Protein AF-A0A1F8GZE3-F1 (afdb_monomer_lite)

Foldseek 3Di:
DDQQWDQDPVRWIAGNDPPPLCLLQQLCNVVDGTHDDDPPDDDDDDPWADDCVCPPPAAAAEDEQLLVLLVLVCVQVVDPDDSLVQQVDDDDCGPCRSYLLNVLVRVVRCCVRCVVHHYDYLQCCVVPVLVRVVVVCVSVVHDDDSVVSVVVCVSNDLVSSVVSNVVCLVPDPDRPTNDNRDPSDGPPSVVPDDPSSLVRCPDSSQVSCVVSVHDHPDDDDDPPAPPSPVVSVQVCCCVVPVDDCVPPPDCDVVNVVLVVCSVPDPDDPVVSVVVCVVVVVDDDPPVVCPPPPVVVVVVVVVVVVVVPD

Sequence (309 aa):
MGDTWRRNSDGTFSLAHDNEPNRQWMPILERRKQFSFSEDFAVAVTHSFPHPNYTGLKCILLVRDGRDTLYSQYKREQHQESLINFLASRVRPLDAFSHPCTWALLYGAWKTYAPDALIVSFEDIKRKPLETSRKILEYLCVRRSEADMCRALEESSFEKARTSEQRYLVTEKKPRFAQGLRKGKAGEWRDIYGERELRFFKGFPNEMLRSFGYEAPMTAPSVTRYSYPNFLVRMIFRELYGFDASTMSAWHPLVVFLSRMLQETDLSLLQKFSLLWRLGIIECKRSFVASRLHPFYRIIKKRFTAFRA

Secondary structure (DSSP, 8-state):
--TTEEEPTTS-EEES-TT-GGGGT-HHHHH-S-B---SS-------SPP-GGGTTS--EEEE--HHHHHHHHHHHTT-SS-HHHHHTSPP-TT-TTSSHHHHHHHHHHHHHH-TT-EEEEHHHHHH-HHHHHHHHHHHTT----HHHHHHHHHHT-HHHHHHHHHHHHHH-SS-SSS-S-S---S-THHHH--HHHHGGGSSHHHHHHHHTT------S----S----HHHHHHHHHHHH---GGG--S--HHHHHHHHHHHH----HHHHHHHHHHTT-----HHHHTTT-HHHHHHHHHHHTTS--

Radius of gyration: 22.81 Å; chains: 1; bounding box: 52×62×61 Å

pLDDT: mean 71.45, std 22.32, range [28.47, 97.75]

Structure (mmCIF, N/CA/C/O backbone):
data_AF-A0A1F8GZE3-F1
#
_entry.id   AF-A0A1F8GZE3-F1
#
loop_
_atom_site.group_PDB
_atom_site.id
_atom_site.type_symbol
_atom_site.label_atom_id
_atom_site.label_alt_id
_atom_site.label_comp_id
_atom_site.label_asym_id
_atom_site.label_entity_id
_atom_site.label_seq_id
_atom_site.pdbx_PDB_ins_code
_atom_site.Cartn_x
_atom_site.Cartn_y
_atom_site.Cartn_z
_atom_site.occupancy
_atom_site.B_iso_or_equiv
_atom_site.auth_seq_id
_atom_site.auth_comp_id
_atom_site.auth_asym_id
_atom_site.auth_atom_id
_atom_site.pdbx_PDB_model_num
ATOM 1 N N . MET A 1 1 ? 0.174 -4.926 21.940 1.00 47.91 1 MET A N 1
ATOM 2 C CA . MET A 1 1 ? 0.071 -3.473 21.709 1.00 47.91 1 MET A CA 1
ATOM 3 C C . MET A 1 1 ? 1.321 -2.880 22.326 1.00 47.91 1 MET A C 1
ATOM 5 O O . MET A 1 1 ? 1.475 -3.010 23.529 1.00 47.91 1 MET A O 1
ATOM 9 N N . GLY A 1 2 ? 2.281 -2.462 21.496 1.00 50.22 2 GLY A N 1
ATOM 10 C CA . GLY A 1 2 ? 3.580 -1.959 21.963 1.00 50.22 2 GLY A CA 1
ATOM 11 C C . GLY A 1 2 ? 3.460 -0.598 22.647 1.00 50.22 2 GLY A C 1
ATOM 12 O O . GLY A 1 2 ? 2.367 -0.031 22.674 1.00 50.22 2 GLY A O 1
ATOM 13 N N . ASP A 1 3 ? 4.590 -0.094 23.140 1.00 65.31 3 ASP A N 1
ATOM 14 C CA . ASP A 1 3 ? 4.800 1.114 23.964 1.00 65.31 3 ASP A CA 1
ATOM 15 C C . ASP A 1 3 ? 4.231 2.445 23.414 1.00 65.31 3 ASP A C 1
ATOM 17 O O . ASP A 1 3 ? 4.538 3.509 23.927 1.00 65.31 3 ASP A O 1
ATOM 21 N N . THR A 1 4 ? 3.397 2.430 22.373 1.00 76.81 4 THR A N 1
ATOM 22 C CA . THR A 1 4 ? 2.766 3.611 21.769 1.00 76.81 4 THR A CA 1
ATOM 23 C C . THR A 1 4 ? 1.590 4.151 22.588 1.00 76.81 4 THR A C 1
ATOM 25 O O . THR A 1 4 ? 1.357 5.360 22.591 1.00 76.81 4 THR A O 1
ATOM 28 N N . TRP A 1 5 ? 0.826 3.293 23.275 1.00 85.25 5 TRP A N 1
ATOM 29 C CA . TRP A 1 5 ? -0.431 3.683 23.929 1.00 85.25 5 TRP A CA 1
ATOM 30 C C . TRP A 1 5 ? -0.377 3.495 25.445 1.00 85.25 5 TRP A C 1
ATOM 32 O O . TRP A 1 5 ? -0.099 2.403 25.933 1.00 85.25 5 TRP A O 1
ATOM 42 N N . ARG A 1 6 ? -0.726 4.546 26.191 1.00 88.44 6 ARG A N 1
ATOM 43 C CA . ARG A 1 6 ? -0.958 4.512 27.638 1.00 88.44 6 ARG A CA 1
ATOM 44 C C . ARG A 1 6 ? -2.458 4.492 27.910 1.00 88.44 6 ARG A C 1
ATOM 46 O O . ARG A 1 6 ? -3.171 5.379 27.444 1.00 88.44 6 ARG A O 1
ATOM 53 N N . ARG A 1 7 ? -2.929 3.513 28.685 1.00 89.75 7 ARG A N 1
ATOM 54 C CA . ARG A 1 7 ? -4.319 3.469 29.162 1.00 89.75 7 ARG A CA 1
ATOM 55 C C . ARG A 1 7 ? -4.501 4.453 30.321 1.00 89.75 7 ARG A C 1
ATOM 57 O O . ARG A 1 7 ? -3.710 4.447 31.262 1.00 89.75 7 ARG A O 1
ATOM 64 N N . ASN A 1 8 ? -5.522 5.292 30.235 1.00 89.75 8 ASN A N 1
ATOM 65 C CA . ASN A 1 8 ? -5.918 6.253 31.259 1.00 89.75 8 ASN A CA 1
ATOM 66 C C . ASN A 1 8 ? -6.886 5.599 32.264 1.00 89.75 8 ASN A C 1
ATOM 68 O O . ASN A 1 8 ? -7.441 4.528 32.007 1.00 89.75 8 ASN A O 1
ATOM 72 N N . SER A 1 9 ? -7.101 6.245 33.414 1.00 90.44 9 SER A N 1
ATOM 73 C CA . SER A 1 9 ? -7.990 5.744 34.477 1.00 90.44 9 SER A CA 1
ATOM 74 C C . SER A 1 9 ? -9.459 5.643 34.054 1.00 90.44 9 SER A C 1
ATOM 76 O O . SER A 1 9 ? -10.184 4.806 34.579 1.00 90.44 9 SER A O 1
ATOM 78 N N . ASP A 1 10 ? -9.882 6.450 33.083 1.00 89.56 10 ASP A N 1
ATOM 79 C CA . ASP A 1 10 ? -11.226 6.448 32.491 1.00 89.56 10 ASP A CA 1
ATOM 80 C C . ASP A 1 10 ? -11.407 5.396 31.376 1.00 89.56 10 ASP A C 1
ATOM 82 O O . ASP A 1 10 ? -12.443 5.352 30.716 1.00 89.56 10 ASP A O 1
ATOM 86 N N . GLY A 1 11 ? -10.397 4.551 31.138 1.00 85.88 11 GLY A N 1
ATOM 87 C CA . GLY A 1 11 ? -10.415 3.522 30.099 1.00 85.88 11 GLY A CA 1
ATOM 88 C C . GLY A 1 11 ? -10.073 4.024 28.693 1.00 85.88 11 GLY A C 1
ATOM 89 O O . GLY A 1 11 ? -9.945 3.203 27.784 1.00 85.88 11 GLY A O 1
ATOM 90 N N . THR A 1 12 ? -9.869 5.332 28.502 1.00 90.94 12 THR A N 1
ATOM 91 C CA . THR A 1 12 ? -9.358 5.886 27.240 1.00 90.94 12 THR A CA 1
ATOM 92 C C . THR A 1 12 ? -7.859 5.631 27.086 1.00 90.94 12 THR A C 1
ATOM 94 O O . THR A 1 12 ? -7.171 5.190 28.007 1.00 90.94 12 THR A O 1
ATOM 97 N N . PHE A 1 13 ? -7.328 5.912 25.902 1.00 89.62 13 PHE A N 1
ATOM 98 C CA . PHE A 1 13 ? -5.917 5.772 25.578 1.00 89.62 13 PHE A CA 1
ATOM 99 C C . PHE A 1 13 ? -5.331 7.113 25.158 1.00 89.62 13 PHE A C 1
ATOM 101 O O . PHE A 1 13 ? -5.930 7.855 24.383 1.00 89.62 13 PHE A O 1
ATOM 108 N N . SER A 1 14 ? -4.122 7.394 25.619 1.00 89.38 14 SER A N 1
ATOM 109 C CA . SER A 1 14 ? -3.306 8.516 25.161 1.00 89.38 14 SER A CA 1
ATOM 110 C C . SER A 1 14 ? -2.006 7.993 24.567 1.00 89.38 14 SER A C 1
ATOM 112 O O . SER A 1 14 ? -1.581 6.876 24.865 1.00 89.38 14 SER A O 1
ATOM 114 N N . LEU A 1 15 ? -1.361 8.797 23.723 1.00 86.12 15 LEU A N 1
ATOM 115 C CA . LEU A 1 15 ? -0.008 8.483 23.271 1.00 86.12 15 LEU A CA 1
ATOM 116 C C . LEU A 1 15 ? 0.927 8.432 24.483 1.00 86.12 15 LEU A C 1
ATOM 118 O O . LEU A 1 15 ? 0.907 9.331 25.323 1.00 86.12 15 LEU A O 1
ATOM 122 N N . ALA A 1 16 ? 1.714 7.365 24.587 1.00 83.94 16 ALA A N 1
ATOM 123 C CA . ALA A 1 16 ? 2.654 7.169 25.685 1.00 83.94 16 ALA A CA 1
ATOM 124 C C . ALA A 1 16 ? 3.863 8.113 25.587 1.00 83.94 16 ALA A C 1
ATOM 126 O O . ALA A 1 16 ? 4.439 8.482 26.610 1.00 83.94 16 ALA A O 1
ATOM 127 N N . HIS A 1 17 ? 4.209 8.531 24.366 1.00 79.81 17 HIS A N 1
ATOM 128 C CA . HIS A 1 17 ? 5.324 9.424 24.083 1.00 79.81 17 HIS A CA 1
ATOM 129 C C . HIS A 1 17 ? 4.919 10.533 23.109 1.00 79.81 17 HIS A C 1
ATOM 131 O O . HIS A 1 17 ? 4.144 10.317 22.174 1.00 79.81 17 HIS A O 1
ATOM 137 N N . ASP A 1 18 ? 5.475 11.728 23.308 1.00 72.56 18 ASP A N 1
ATOM 138 C CA . ASP A 1 18 ? 5.201 12.878 22.442 1.00 72.56 18 ASP A CA 1
ATOM 139 C C . ASP A 1 18 ? 5.912 12.815 21.088 1.00 72.56 18 ASP A C 1
ATOM 141 O O . ASP A 1 18 ? 5.437 13.408 20.120 1.00 72.56 18 ASP A O 1
ATOM 145 N N . ASN A 1 19 ? 6.990 12.038 20.993 1.00 70.44 19 ASN A N 1
ATOM 146 C CA . ASN A 1 19 ? 7.772 11.835 19.775 1.00 70.44 19 ASN A CA 1
ATOM 147 C C . ASN A 1 19 ? 7.261 10.665 18.911 1.00 70.44 19 ASN A C 1
ATOM 149 O O . AS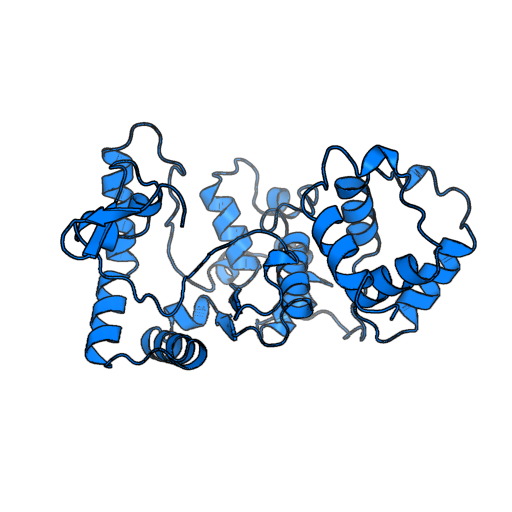N A 1 19 ? 8.035 10.086 18.149 1.00 70.44 19 ASN A O 1
ATOM 153 N N . GLU A 1 20 ? 5.976 10.302 19.020 1.00 76.69 20 GLU A N 1
ATOM 154 C CA . GLU A 1 20 ? 5.375 9.230 18.219 1.00 76.69 20 GLU A CA 1
ATOM 155 C C . GLU A 1 20 ? 5.566 9.514 16.712 1.00 76.69 20 GLU A C 1
ATOM 157 O O . GLU A 1 20 ? 4.959 10.456 16.188 1.00 76.69 20 GLU A O 1
ATOM 162 N N . PRO A 1 21 ? 6.362 8.707 15.978 1.00 71.94 21 PRO A N 1
ATOM 163 C CA . PRO A 1 21 ? 6.740 9.022 14.598 1.00 71.94 21 PRO A CA 1
ATOM 164 C C . PRO A 1 21 ? 5.552 9.092 13.637 1.00 71.94 21 PRO A C 1
ATOM 166 O O . PRO A 1 21 ? 5.606 9.785 12.623 1.00 71.94 21 PRO A O 1
ATOM 169 N N . ASN A 1 22 ? 4.460 8.387 13.946 1.00 76.38 22 ASN A N 1
ATOM 170 C CA . ASN A 1 22 ? 3.256 8.414 13.123 1.00 76.38 22 ASN A CA 1
ATOM 171 C C . ASN A 1 22 ? 2.518 9.763 13.169 1.00 76.38 22 ASN A C 1
ATOM 173 O O . ASN A 1 22 ? 1.707 10.020 12.277 1.00 76.38 22 ASN A O 1
ATOM 177 N N . ARG A 1 23 ? 2.827 10.655 14.131 1.00 78.31 23 ARG A N 1
ATOM 178 C CA . ARG A 1 23 ? 2.314 12.040 14.137 1.00 78.31 23 ARG A CA 1
ATOM 179 C C . ARG A 1 23 ? 2.653 12.776 12.843 1.00 78.31 23 ARG A C 1
ATOM 181 O O . ARG A 1 23 ? 1.844 13.573 12.397 1.00 78.31 23 ARG A O 1
ATOM 188 N N . GLN A 1 24 ? 3.765 12.425 12.191 1.00 76.12 24 GLN A N 1
ATOM 189 C CA . GLN A 1 24 ? 4.149 12.988 10.897 1.00 76.12 24 GLN A CA 1
ATOM 190 C C . GLN A 1 24 ? 3.081 12.778 9.802 1.00 76.12 24 GLN A C 1
ATOM 192 O O . GLN A 1 24 ? 2.952 13.612 8.910 1.00 76.12 24 GLN A O 1
ATOM 197 N N . TRP A 1 25 ? 2.323 11.672 9.848 1.00 75.25 25 TRP A N 1
ATOM 198 C CA . TRP A 1 25 ? 1.409 11.252 8.769 1.00 75.25 25 TRP A CA 1
ATOM 199 C C . TRP A 1 25 ? -0.058 11.160 9.171 1.00 75.25 25 TRP A C 1
ATOM 201 O O . TRP A 1 25 ? -0.918 10.990 8.306 1.00 75.25 25 TRP A O 1
ATOM 211 N N . MET A 1 26 ? -0.354 11.239 10.467 1.00 82.69 26 MET A N 1
ATOM 212 C CA . MET A 1 26 ? -1.690 11.036 11.013 1.00 82.69 26 MET A CA 1
ATOM 213 C C . MET A 1 26 ? -2.154 12.299 11.748 1.00 82.69 26 MET A C 1
ATOM 215 O O . MET A 1 26 ? -1.981 12.385 12.966 1.00 82.69 26 MET A O 1
ATOM 219 N N . PRO A 1 27 ? -2.830 13.243 11.059 1.00 83.44 27 PRO A N 1
ATOM 220 C CA . PRO A 1 27 ? -3.296 14.502 11.655 1.00 83.44 27 PRO A CA 1
ATOM 221 C C . PRO A 1 27 ? -4.131 14.326 12.924 1.00 83.44 27 PRO A C 1
ATOM 223 O O . PRO A 1 27 ? -4.167 15.195 13.794 1.00 83.44 27 PRO A O 1
ATOM 226 N N . ILE A 1 28 ? -4.825 13.193 13.040 1.00 85.50 28 ILE A N 1
ATOM 227 C CA . ILE A 1 28 ? -5.647 12.868 14.202 1.00 85.50 28 ILE A CA 1
ATOM 228 C C . ILE A 1 28 ? -4.827 12.763 15.496 1.00 85.50 28 ILE A C 1
ATOM 230 O O . ILE A 1 28 ? -5.336 13.115 16.558 1.00 85.50 28 ILE A O 1
ATOM 234 N N . LEU A 1 29 ? -3.563 12.335 15.405 1.00 84.50 29 LEU A N 1
ATOM 235 C CA . LEU A 1 29 ? -2.656 12.183 16.546 1.00 84.50 29 LEU A CA 1
ATOM 236 C C . LEU A 1 29 ? -2.157 13.527 17.091 1.00 84.50 29 LEU A C 1
ATOM 238 O O . LEU A 1 29 ? -1.775 13.599 18.254 1.00 84.50 29 LEU A O 1
ATOM 242 N N . GLU A 1 30 ? -2.179 14.587 16.279 1.00 78.62 30 GLU A N 1
ATOM 243 C CA . GLU A 1 30 ? -1.909 15.955 16.740 1.00 78.62 30 GLU A CA 1
ATOM 244 C C . GLU A 1 30 ? -3.145 16.590 17.389 1.00 78.62 30 GLU A C 1
ATOM 246 O O . GLU A 1 30 ? -3.041 17.364 18.337 1.00 78.62 30 GLU A O 1
ATOM 251 N N . ARG A 1 31 ? -4.334 16.290 16.853 1.00 80.00 31 ARG A N 1
ATOM 252 C CA . ARG A 1 31 ? -5.579 16.977 17.225 1.00 80.00 31 ARG A CA 1
ATOM 253 C C . ARG A 1 31 ? -6.262 16.378 18.446 1.00 80.00 31 ARG A C 1
ATOM 255 O O . ARG A 1 31 ? -6.942 17.101 19.172 1.00 80.00 31 ARG A O 1
ATOM 262 N N . ARG A 1 32 ? -6.134 15.067 18.658 1.00 84.38 32 ARG A N 1
ATOM 263 C CA . ARG A 1 32 ? -6.779 14.361 19.770 1.00 84.38 32 ARG A CA 1
ATOM 264 C C . ARG A 1 32 ? -5.748 13.908 20.791 1.00 84.38 32 ARG A C 1
ATOM 266 O O . ARG A 1 32 ? -4.743 13.298 20.449 1.00 84.38 32 ARG A O 1
ATOM 273 N N . LYS A 1 33 ? -6.042 14.175 22.064 1.00 84.31 33 LYS A N 1
ATOM 274 C CA . LYS A 1 33 ? -5.216 13.749 23.207 1.00 84.31 33 LYS A CA 1
ATOM 275 C C . LYS A 1 33 ? -5.641 12.397 23.782 1.00 84.31 33 LYS A C 1
ATOM 277 O O . LYS A 1 33 ? -4.861 11.750 24.481 1.00 84.31 33 LYS A O 1
ATOM 282 N N . GLN A 1 34 ? -6.876 11.989 23.505 1.00 89.00 34 GLN A N 1
ATOM 283 C CA . GLN A 1 34 ? -7.488 10.772 24.019 1.00 89.00 34 GLN A CA 1
ATOM 284 C C . GLN A 1 34 ? -8.222 10.034 22.900 1.00 89.00 34 GLN A C 1
ATOM 286 O O . GLN A 1 34 ? -8.821 10.647 22.011 1.00 89.00 34 GLN A O 1
ATOM 291 N N . PHE A 1 35 ? -8.159 8.710 22.964 1.00 88.75 35 PHE A N 1
ATOM 292 C CA . PHE A 1 35 ? -8.696 7.781 21.985 1.00 88.75 35 PHE A CA 1
ATOM 293 C C . PHE A 1 35 ? -9.464 6.674 22.696 1.00 88.75 35 PHE A C 1
ATOM 295 O O . PHE A 1 35 ? -9.059 6.199 23.755 1.00 88.75 35 PHE A O 1
ATOM 302 N N . SER A 1 36 ? -10.549 6.227 22.079 1.00 86.12 36 SER A N 1
ATOM 303 C CA . SER A 1 36 ? -11.278 5.035 22.501 1.00 86.12 36 SER A CA 1
ATOM 304 C C . SER A 1 36 ? -11.120 3.997 21.403 1.00 86.12 36 SER A C 1
ATOM 306 O O . SER A 1 36 ? -11.557 4.218 20.271 1.00 86.12 36 SER A O 1
ATOM 308 N N . PHE A 1 37 ? -10.458 2.890 21.721 1.00 83.50 37 PHE A N 1
ATOM 309 C CA . PHE A 1 37 ? -10.308 1.766 20.805 1.00 83.50 37 PHE A CA 1
ATOM 310 C C . PHE A 1 37 ? -11.367 0.713 21.111 1.00 83.50 37 PHE A C 1
ATOM 312 O O . PHE A 1 37 ? -11.744 0.526 22.264 1.00 83.50 37 PHE A O 1
ATOM 319 N N . SER A 1 38 ? -11.854 0.042 20.068 1.00 78.31 38 SER A N 1
ATOM 320 C CA . SER A 1 38 ? -12.648 -1.173 20.252 1.00 78.31 38 SER A CA 1
ATOM 321 C C . SER A 1 38 ? -11.732 -2.273 20.791 1.00 78.31 38 SER A C 1
ATOM 323 O O . SER A 1 38 ? -10.584 -2.394 20.359 1.00 78.31 38 SER A O 1
ATOM 325 N N . GLU A 1 39 ? -12.241 -3.063 21.732 1.00 72.25 39 GLU A N 1
ATOM 326 C CA . GLU A 1 39 ? -11.557 -4.264 22.224 1.00 72.25 39 GLU A CA 1
ATOM 327 C C . GLU A 1 39 ? -11.781 -5.471 21.289 1.00 72.25 39 GLU A C 1
ATOM 329 O O . GLU A 1 39 ? -11.123 -6.498 21.438 1.00 72.25 39 GLU A O 1
ATOM 334 N N . ASP A 1 40 ? -12.653 -5.332 20.282 1.00 78.69 40 ASP A N 1
ATOM 335 C CA . ASP A 1 40 ? -13.081 -6.421 19.396 1.00 78.69 40 ASP A CA 1
ATOM 336 C C . ASP A 1 40 ? -12.023 -6.782 18.343 1.00 78.69 40 ASP A C 1
ATOM 338 O O . ASP A 1 40 ? -11.987 -7.912 17.853 1.00 78.69 40 ASP A O 1
ATOM 342 N N . PHE A 1 41 ? -11.159 -5.835 17.958 1.00 81.69 41 PHE A N 1
ATOM 343 C CA . PHE A 1 41 ? -10.071 -6.099 17.018 1.00 81.69 41 PHE A CA 1
ATOM 344 C C . PHE A 1 41 ? -8.919 -5.096 17.132 1.00 81.69 41 PHE A C 1
ATOM 346 O O . PHE A 1 41 ? -9.087 -3.937 17.505 1.00 81.69 41 PHE A O 1
ATOM 353 N N . ALA A 1 42 ? -7.733 -5.542 16.718 1.00 83.31 42 ALA A N 1
ATOM 354 C CA . ALA A 1 42 ? -6.555 -4.702 16.548 1.00 83.31 42 ALA A CA 1
ATOM 355 C C . ALA A 1 42 ? -6.147 -4.650 15.072 1.00 83.31 42 ALA A C 1
ATOM 357 O O . ALA A 1 42 ? -6.245 -5.642 14.350 1.00 83.31 42 ALA A O 1
ATOM 358 N N . VAL A 1 43 ? -5.646 -3.495 14.635 1.00 84.62 43 VAL A N 1
ATOM 359 C CA . VAL A 1 43 ? -5.115 -3.301 13.281 1.00 84.62 43 VAL A CA 1
ATOM 360 C C . VAL A 1 43 ? -3.592 -3.271 13.343 1.00 84.62 43 VAL A C 1
ATOM 362 O O . VAL A 1 43 ? -3.011 -2.551 14.153 1.00 84.62 43 VAL A O 1
ATOM 365 N N . ALA A 1 44 ? -2.946 -4.042 12.470 1.00 85.31 44 ALA A N 1
ATOM 366 C CA . ALA A 1 44 ? -1.504 -4.015 12.265 1.00 85.31 44 ALA A CA 1
ATOM 367 C C . ALA A 1 44 ? -1.196 -3.690 10.800 1.00 85.31 44 ALA A C 1
ATOM 369 O O . ALA A 1 44 ? -1.917 -4.115 9.898 1.00 85.31 44 ALA A O 1
ATOM 370 N N . VAL A 1 45 ? -0.112 -2.950 10.568 1.00 86.56 45 VAL A N 1
ATOM 371 C CA . VAL A 1 45 ? 0.359 -2.566 9.231 1.00 86.56 45 VAL A CA 1
ATOM 372 C C . VAL A 1 45 ? 1.774 -3.097 9.045 1.00 86.56 45 VAL A C 1
ATOM 374 O O . VAL A 1 45 ? 2.595 -3.020 9.958 1.00 86.56 45 VAL A O 1
ATOM 377 N N . THR A 1 46 ? 2.069 -3.645 7.867 1.00 86.19 46 THR A N 1
ATOM 378 C CA . THR A 1 46 ? 3.403 -4.138 7.517 1.00 86.19 46 THR A CA 1
ATOM 379 C C . THR A 1 46 ? 3.713 -3.868 6.049 1.00 86.19 46 THR A C 1
ATOM 381 O O . THR A 1 46 ? 2.826 -3.902 5.200 1.00 86.19 46 THR A O 1
ATOM 384 N N . HIS A 1 47 ? 4.988 -3.616 5.760 1.00 84.12 47 HIS A N 1
ATOM 385 C CA . HIS A 1 47 ? 5.541 -3.578 4.401 1.00 84.12 47 HIS A CA 1
ATOM 386 C C . HIS A 1 47 ? 6.424 -4.801 4.112 1.00 84.12 47 HIS A C 1
ATOM 388 O O . HIS A 1 47 ? 7.092 -4.863 3.083 1.00 84.12 47 HIS A O 1
ATOM 394 N N . SER A 1 48 ? 6.466 -5.760 5.038 1.00 81.81 48 SER A N 1
ATOM 395 C CA . SER A 1 48 ? 7.267 -6.972 4.917 1.00 81.81 48 SER A CA 1
ATOM 396 C C . SER A 1 48 ? 6.555 -8.042 4.093 1.00 81.81 48 SER A C 1
ATOM 398 O O . SER A 1 48 ? 5.346 -7.996 3.853 1.00 81.81 48 SER A O 1
ATOM 400 N N . PHE A 1 49 ? 7.326 -9.049 3.694 1.00 79.62 49 PHE A N 1
ATOM 401 C CA . PHE A 1 49 ? 6.792 -10.278 3.122 1.00 79.62 49 PHE A CA 1
ATOM 402 C C . PHE A 1 49 ? 5.845 -11.004 4.094 1.00 79.62 49 PHE A C 1
ATOM 404 O O . PHE A 1 49 ? 5.966 -10.826 5.312 1.00 79.62 49 PHE A O 1
ATOM 411 N N . PRO A 1 50 ? 4.923 -11.839 3.576 1.00 78.56 50 PRO A N 1
ATOM 412 C CA . PRO A 1 50 ? 4.042 -12.630 4.419 1.00 78.56 50 PRO A CA 1
ATOM 413 C C . PRO A 1 50 ? 4.825 -13.494 5.410 1.00 78.56 50 PRO A C 1
ATOM 415 O O . PRO A 1 50 ? 5.834 -14.111 5.069 1.00 78.56 50 PRO A O 1
ATOM 418 N N . HIS A 1 51 ? 4.327 -13.556 6.639 1.00 78.69 51 HIS A N 1
ATOM 419 C CA . HIS A 1 51 ? 4.929 -14.285 7.744 1.00 78.69 51 HIS A CA 1
ATOM 420 C C . HIS A 1 51 ? 3.862 -15.172 8.398 1.00 78.69 51 HIS A C 1
ATOM 422 O O . HIS A 1 51 ? 2.754 -14.684 8.614 1.00 78.69 51 HIS A O 1
ATOM 428 N N . PRO A 1 52 ? 4.163 -16.422 8.802 1.00 77.62 52 PRO A N 1
ATOM 429 C CA . PRO A 1 52 ? 3.178 -17.340 9.388 1.00 77.62 52 PRO A CA 1
ATOM 430 C C . PRO A 1 52 ? 2.400 -16.807 10.600 1.00 77.62 52 PRO A C 1
ATOM 432 O O . PRO A 1 52 ? 1.281 -17.250 10.844 1.00 77.62 52 PRO A O 1
ATOM 435 N N . ASN A 1 53 ? 2.937 -15.819 11.319 1.00 79.56 53 ASN A N 1
ATOM 436 C CA . ASN A 1 53 ? 2.212 -15.093 12.378 1.00 79.56 53 ASN A CA 1
ATOM 437 C C . ASN A 1 53 ? 0.939 -14.380 11.885 1.00 79.56 53 ASN A C 1
ATOM 439 O O . ASN A 1 53 ? 0.113 -14.000 12.705 1.00 79.56 53 ASN A O 1
ATOM 443 N N . TYR A 1 54 ? 0.773 -14.195 10.575 1.00 80.12 54 TYR A N 1
ATOM 444 C CA . TYR A 1 54 ? -0.428 -13.618 9.975 1.00 80.12 54 TYR A CA 1
ATOM 445 C C . TYR A 1 54 ? -1.467 -14.678 9.574 1.00 80.12 54 TYR A C 1
ATOM 447 O O . TYR A 1 54 ? -2.513 -14.334 9.037 1.00 80.12 54 TYR A O 1
ATOM 455 N N . THR A 1 55 ? -1.184 -15.973 9.774 1.00 80.94 55 THR A N 1
ATOM 456 C CA . THR A 1 55 ? -2.092 -17.062 9.371 1.00 80.94 55 THR A CA 1
ATOM 457 C C . THR A 1 55 ? -3.421 -16.939 10.111 1.00 80.94 55 THR A C 1
ATOM 459 O O . THR A 1 55 ? -3.438 -16.888 11.338 1.00 80.94 55 THR A O 1
ATOM 462 N N . GLY A 1 56 ? -4.528 -16.938 9.367 1.00 83.81 56 GLY A N 1
ATOM 463 C CA . GLY A 1 56 ? -5.881 -16.845 9.923 1.00 83.81 56 GLY A CA 1
ATOM 464 C C . GLY A 1 56 ? -6.324 -15.428 10.300 1.00 83.81 56 GLY A C 1
ATOM 465 O O . GLY A 1 56 ? -7.452 -15.258 10.754 1.00 83.81 56 GLY A O 1
ATOM 466 N N . LEU A 1 57 ? -5.482 -14.407 10.102 1.00 89.31 57 LEU A N 1
ATOM 467 C CA . LEU A 1 57 ? -5.897 -13.014 10.253 1.00 89.31 57 LEU A CA 1
ATOM 468 C C . LEU A 1 57 ? -6.626 -12.536 8.992 1.00 89.31 57 LEU A C 1
ATOM 470 O O . LEU A 1 57 ? -6.253 -12.903 7.877 1.00 89.31 57 LEU A O 1
ATOM 474 N N . LYS A 1 58 ? -7.620 -11.655 9.157 1.00 93.25 58 LYS A N 1
ATOM 475 C CA . LYS A 1 58 ? -8.162 -10.882 8.031 1.00 93.25 58 LYS A CA 1
ATOM 476 C C . LYS A 1 58 ? -7.064 -9.975 7.476 1.00 93.25 58 LYS A C 1
ATOM 478 O O . LYS A 1 58 ? -6.381 -9.289 8.237 1.00 93.25 58 LYS A O 1
ATOM 483 N N . CYS A 1 59 ? -6.906 -9.950 6.157 1.00 95.12 59 CYS A N 1
ATOM 484 C CA . CYS A 1 59 ? -5.865 -9.173 5.492 1.00 95.12 59 CYS A CA 1
ATOM 485 C C . CYS A 1 59 ? -6.484 -8.187 4.507 1.00 95.12 59 CYS A C 1
ATOM 487 O O . CYS A 1 59 ? -7.328 -8.549 3.694 1.00 95.12 59 CYS A O 1
ATOM 489 N N . ILE A 1 60 ? -6.023 -6.941 4.552 1.00 97.06 60 ILE A N 1
ATOM 490 C CA . ILE A 1 60 ? -6.307 -5.946 3.520 1.00 97.06 60 ILE A CA 1
ATOM 491 C C . ILE A 1 60 ? -5.000 -5.717 2.772 1.00 97.06 60 ILE A C 1
ATOM 493 O O . ILE A 1 60 ? -4.020 -5.259 3.360 1.00 97.06 60 ILE A O 1
ATOM 497 N N . LEU A 1 61 ? -4.978 -6.052 1.486 1.00 95.94 61 LEU A N 1
ATOM 498 C CA . LEU A 1 61 ? -3.831 -5.815 0.622 1.00 95.94 61 LEU A CA 1
ATOM 499 C C . LEU A 1 61 ? -4.019 -4.475 -0.090 1.00 95.94 61 LEU A C 1
ATOM 501 O O . LEU A 1 61 ? -4.714 -4.389 -1.103 1.00 95.94 61 LEU A O 1
ATOM 505 N N . LEU A 1 62 ? -3.399 -3.429 0.462 1.00 96.12 62 LEU A N 1
ATOM 506 C CA . LEU A 1 62 ? -3.313 -2.125 -0.189 1.00 96.12 62 LEU A CA 1
ATOM 507 C C . LEU A 1 62 ? -2.271 -2.189 -1.308 1.00 96.12 62 LEU A C 1
ATOM 509 O O . LEU A 1 62 ? -1.078 -2.298 -1.032 1.00 96.12 62 LEU A O 1
ATOM 513 N N . VAL A 1 63 ? -2.723 -2.109 -2.555 1.00 95.88 63 VAL A N 1
ATOM 514 C CA . VAL A 1 63 ? -1.877 -2.106 -3.751 1.00 95.88 63 VAL A CA 1
ATOM 515 C C . VAL A 1 63 ? -1.898 -0.735 -4.417 1.00 95.88 63 VAL A C 1
ATOM 517 O O . VAL A 1 63 ? -2.890 -0.017 -4.378 1.00 95.88 63 VAL A O 1
ATOM 520 N N . ARG A 1 64 ? -0.782 -0.358 -5.029 1.00 95.56 64 ARG A N 1
ATOM 521 C CA . ARG A 1 64 ? -0.669 0.792 -5.928 1.00 95.56 64 ARG A CA 1
ATOM 522 C C . ARG A 1 64 ? 0.015 0.321 -7.200 1.00 95.56 64 ARG A C 1
ATOM 524 O O . ARG A 1 64 ? 0.845 -0.594 -7.128 1.00 95.56 64 ARG A O 1
ATOM 531 N N . ASP A 1 65 ? -0.287 0.961 -8.329 1.00 96.00 65 ASP A N 1
ATOM 532 C CA . ASP A 1 65 ? 0.403 0.696 -9.592 1.00 96.00 65 ASP A CA 1
ATOM 533 C C . ASP A 1 65 ? 1.926 0.674 -9.363 1.00 96.00 65 ASP A C 1
ATOM 535 O O . ASP A 1 65 ? 2.500 1.591 -8.761 1.00 96.00 65 ASP A O 1
ATOM 539 N N . GLY A 1 66 ? 2.590 -0.405 -9.787 1.00 94.69 66 GLY A N 1
ATOM 540 C CA . GLY A 1 66 ? 4.018 -0.604 -9.545 1.00 94.69 66 GLY A CA 1
ATOM 541 C C . GLY A 1 66 ? 4.891 0.505 -10.122 1.00 94.69 66 GLY A C 1
ATOM 542 O O . GLY A 1 66 ? 5.902 0.861 -9.516 1.00 94.69 66 GLY A O 1
ATOM 543 N N . ARG A 1 67 ? 4.470 1.117 -11.233 1.00 95.12 67 ARG A N 1
ATOM 544 C CA . ARG A 1 67 ? 5.196 2.218 -11.883 1.00 95.12 67 ARG A CA 1
ATOM 545 C C . ARG A 1 67 ? 5.128 3.493 -11.051 1.00 95.12 67 ARG A C 1
ATOM 547 O O . ARG A 1 67 ? 6.149 4.121 -10.775 1.00 95.12 67 ARG A O 1
ATOM 554 N N . ASP A 1 68 ? 3.938 3.828 -10.560 1.00 94.62 68 ASP A N 1
ATOM 555 C CA . ASP A 1 68 ? 3.755 4.951 -9.637 1.00 94.62 68 ASP A CA 1
ATOM 556 C C . ASP A 1 68 ? 4.433 4.708 -8.288 1.00 94.62 68 ASP A C 1
ATOM 558 O O . ASP A 1 68 ? 4.970 5.640 -7.688 1.00 94.62 68 ASP A O 1
ATOM 562 N N . THR A 1 69 ? 4.408 3.466 -7.800 1.00 93.75 69 THR A N 1
ATOM 563 C CA . THR A 1 69 ? 5.053 3.074 -6.542 1.00 93.75 69 THR A CA 1
ATOM 564 C C . THR A 1 69 ? 6.553 3.332 -6.615 1.00 93.75 69 THR A C 1
ATOM 566 O O . THR A 1 69 ? 7.092 4.053 -5.774 1.00 93.75 69 THR A O 1
ATOM 569 N N . LEU A 1 70 ? 7.206 2.821 -7.661 1.00 93.12 70 LEU A N 1
ATOM 570 C CA . LEU A 1 70 ? 8.644 2.977 -7.870 1.00 93.12 70 LEU A CA 1
ATOM 571 C C . LEU A 1 70 ? 9.035 4.420 -8.163 1.00 93.12 70 LEU A C 1
ATOM 573 O O . LEU A 1 70 ? 9.998 4.915 -7.586 1.00 93.12 70 LEU A O 1
ATOM 577 N N . TYR A 1 71 ? 8.257 5.139 -8.975 1.00 92.69 71 TYR A N 1
ATOM 578 C CA . TYR A 1 71 ? 8.508 6.563 -9.193 1.00 92.69 71 TYR A CA 1
ATOM 579 C C . TYR A 1 71 ? 8.376 7.378 -7.902 1.00 92.69 71 TYR A C 1
ATOM 581 O O . TYR A 1 71 ? 9.173 8.272 -7.616 1.00 92.69 71 TYR A O 1
ATOM 589 N N . SER A 1 72 ? 7.369 7.060 -7.086 1.00 89.94 72 SER A N 1
ATOM 590 C CA . SER A 1 72 ? 7.177 7.704 -5.793 1.00 89.94 72 SER A CA 1
ATOM 591 C C . SER A 1 72 ? 8.339 7.420 -4.843 1.00 89.94 72 SER A C 1
ATOM 593 O O . SER A 1 72 ? 8.740 8.339 -4.132 1.00 89.94 72 SER A O 1
ATOM 595 N N . GLN A 1 73 ? 8.874 6.196 -4.833 1.00 87.94 73 GLN A N 1
ATOM 596 C CA . GLN A 1 73 ? 10.054 5.835 -4.045 1.00 87.94 73 GLN A CA 1
ATOM 597 C C . GLN A 1 73 ? 11.293 6.591 -4.533 1.00 87.94 73 GLN A C 1
ATOM 599 O O . GLN A 1 73 ? 11.923 7.290 -3.743 1.00 87.94 73 GLN A O 1
ATOM 604 N N . TYR A 1 74 ? 11.555 6.555 -5.843 1.00 89.06 74 TYR A N 1
ATOM 605 C CA . TYR A 1 74 ? 12.663 7.254 -6.494 1.00 89.06 74 TYR A CA 1
ATOM 606 C C . TYR A 1 74 ? 12.727 8.737 -6.095 1.00 89.06 74 TYR A C 1
ATOM 608 O O . TYR A 1 74 ? 13.774 9.251 -5.704 1.00 89.06 74 TYR A O 1
ATOM 616 N N . LYS A 1 75 ? 11.581 9.434 -6.117 1.00 88.19 75 LYS A N 1
ATOM 617 C CA . LYS A 1 75 ? 11.524 10.854 -5.735 1.00 88.19 75 LYS A CA 1
ATOM 618 C C . LYS A 1 75 ? 11.644 11.084 -4.225 1.00 88.19 75 LYS A C 1
ATOM 620 O O . LYS A 1 75 ? 12.175 12.118 -3.836 1.00 88.19 75 LYS A O 1
ATOM 625 N N . ARG A 1 76 ? 11.140 10.172 -3.384 1.00 81.06 76 ARG A N 1
ATOM 626 C CA . ARG A 1 76 ? 11.206 10.295 -1.914 1.00 81.06 76 ARG A CA 1
ATOM 627 C C . ARG A 1 76 ? 12.616 10.089 -1.377 1.00 81.06 76 ARG A C 1
ATOM 629 O O . ARG A 1 76 ? 13.014 10.786 -0.453 1.00 81.06 76 ARG A O 1
ATOM 636 N N . GLU A 1 77 ? 13.350 9.149 -1.956 1.00 81.50 77 GLU A N 1
ATOM 637 C CA . GLU A 1 77 ? 14.725 8.832 -1.557 1.00 81.50 77 GLU A CA 1
ATOM 638 C C . GLU A 1 77 ? 15.760 9.794 -2.160 1.00 81.50 77 GLU A C 1
ATOM 640 O O . GLU A 1 77 ? 16.943 9.661 -1.873 1.00 81.50 77 GLU A O 1
ATOM 645 N N . GLN A 1 78 ? 15.319 10.784 -2.950 1.00 76.81 78 GLN A N 1
ATOM 646 C CA . GLN A 1 78 ? 16.170 11.830 -3.533 1.00 76.81 78 GLN A CA 1
ATOM 647 C C . GLN A 1 78 ? 17.389 11.263 -4.278 1.00 76.81 78 GLN A C 1
ATOM 649 O O . GLN A 1 78 ? 18.498 11.788 -4.182 1.00 76.81 78 GLN A O 1
ATOM 654 N N . HIS A 1 79 ? 17.171 10.182 -5.032 1.00 76.25 79 HIS A N 1
ATOM 655 C CA . HIS A 1 79 ? 18.214 9.552 -5.836 1.00 76.25 79 HIS A CA 1
ATOM 656 C C . HIS A 1 79 ? 18.872 10.568 -6.772 1.00 76.25 79 HIS A C 1
ATOM 658 O O . HIS A 1 79 ? 18.189 11.293 -7.497 1.00 76.25 79 HIS A O 1
ATOM 664 N N . GLN A 1 80 ? 20.204 10.603 -6.754 1.00 83.12 80 GLN A N 1
ATOM 665 C CA . GLN A 1 80 ? 20.999 11.473 -7.626 1.00 83.12 80 GLN A CA 1
ATOM 666 C C . GLN A 1 80 ? 21.126 10.904 -9.046 1.00 83.12 80 GLN A C 1
ATOM 668 O O . GLN A 1 80 ? 21.400 11.637 -9.993 1.00 83.12 80 GLN A O 1
ATOM 673 N N . GLU A 1 81 ? 20.924 9.595 -9.200 1.00 87.50 81 GLU A N 1
ATOM 674 C CA . GLU A 1 81 ? 20.940 8.923 -10.494 1.00 87.50 81 GLU A CA 1
ATOM 675 C C . GLU A 1 81 ? 19.656 9.165 -11.301 1.00 87.50 81 GLU A C 1
ATOM 677 O O . GLU A 1 81 ? 18.618 9.581 -10.780 1.00 87.50 81 GLU A O 1
ATOM 682 N N . SER A 1 82 ? 19.715 8.887 -12.603 1.00 92.38 82 SER A N 1
ATOM 683 C CA . SER A 1 82 ? 18.545 8.947 -13.478 1.00 92.38 82 SER A CA 1
ATOM 684 C C . SER A 1 82 ? 17.531 7.847 -13.133 1.00 92.38 82 SER A C 1
ATOM 686 O O . SER A 1 82 ? 17.892 6.773 -12.652 1.00 92.38 82 SER A O 1
ATOM 688 N N . LEU A 1 83 ? 16.249 8.084 -13.436 1.00 91.94 83 LEU A N 1
ATOM 689 C CA . LEU A 1 83 ? 15.181 7.102 -13.202 1.00 91.94 83 LEU A CA 1
ATOM 690 C C . LEU A 1 83 ? 15.471 5.749 -13.874 1.00 91.94 83 LEU A C 1
ATOM 692 O O . LEU A 1 83 ? 15.193 4.703 -13.297 1.00 91.94 83 LEU A O 1
ATOM 696 N N . ILE A 1 84 ? 16.051 5.758 -15.076 1.00 91.00 84 ILE A N 1
ATOM 697 C CA . ILE A 1 84 ? 16.403 4.526 -15.786 1.00 91.00 84 ILE A CA 1
ATOM 698 C C . ILE A 1 84 ? 17.489 3.728 -15.053 1.00 91.00 84 ILE A C 1
ATOM 700 O O . ILE A 1 84 ? 17.388 2.507 -14.991 1.00 91.00 84 ILE A O 1
ATOM 704 N N . ASN A 1 85 ? 18.477 4.396 -14.449 1.00 89.56 85 ASN A N 1
ATOM 705 C CA . ASN A 1 85 ? 19.522 3.731 -13.667 1.00 89.56 85 ASN A CA 1
ATOM 706 C C . ASN A 1 85 ? 18.957 3.159 -12.366 1.00 89.56 85 ASN A C 1
ATOM 708 O O . ASN A 1 85 ? 19.245 2.012 -12.037 1.00 89.56 85 ASN A O 1
ATOM 712 N N . PHE A 1 86 ? 18.060 3.898 -11.708 1.00 90.56 86 PHE A N 1
ATOM 713 C CA . PHE A 1 86 ? 17.321 3.399 -10.550 1.00 90.56 86 PHE A CA 1
ATOM 714 C C . PHE A 1 86 ? 16.520 2.129 -10.887 1.00 90.56 86 PHE A C 1
ATOM 716 O O . PHE A 1 86 ? 16.594 1.129 -10.172 1.00 90.56 86 PHE A O 1
ATOM 723 N N . LEU A 1 87 ? 15.794 2.122 -12.012 1.00 88.56 87 LEU A N 1
ATOM 724 C CA . LEU A 1 87 ? 15.043 0.945 -12.469 1.00 88.56 87 LEU A CA 1
ATOM 725 C C . LEU A 1 87 ? 15.952 -0.212 -12.909 1.00 88.56 87 LEU A C 1
ATOM 727 O O . LEU A 1 87 ? 15.553 -1.367 -12.785 1.00 88.56 87 LEU A O 1
ATOM 731 N N . ALA A 1 88 ? 17.158 0.091 -13.396 1.00 84.75 88 ALA A N 1
ATOM 732 C CA . ALA A 1 88 ? 18.186 -0.883 -13.757 1.00 84.75 88 ALA A CA 1
ATOM 733 C C . ALA A 1 88 ? 19.034 -1.355 -12.566 1.00 84.75 88 ALA A C 1
ATOM 735 O O . ALA A 1 88 ? 19.927 -2.190 -12.744 1.00 84.75 88 ALA A O 1
ATOM 736 N N . SER A 1 89 ? 18.790 -0.817 -11.369 1.00 81.44 89 SER A N 1
ATOM 737 C CA . SER A 1 89 ? 19.572 -1.135 -10.183 1.00 81.44 89 SER A CA 1
ATOM 738 C C . SER A 1 89 ? 19.497 -2.624 -9.839 1.00 81.44 89 SER A C 1
ATOM 740 O O . SER A 1 89 ? 18.576 -3.360 -10.213 1.00 81.44 89 SER A O 1
ATOM 742 N N . ARG A 1 90 ? 20.507 -3.104 -9.107 1.00 74.44 90 ARG A N 1
ATOM 743 C CA . ARG A 1 90 ? 20.560 -4.503 -8.684 1.00 74.44 90 ARG A CA 1
ATOM 744 C C . ARG A 1 90 ? 19.320 -4.845 -7.863 1.00 74.44 90 ARG A C 1
ATOM 746 O O . ARG A 1 90 ? 19.028 -4.211 -6.852 1.00 74.44 90 ARG A O 1
ATOM 753 N N . VAL A 1 91 ? 18.650 -5.926 -8.250 1.00 69.44 91 VAL A N 1
ATOM 754 C CA . VAL A 1 91 ? 17.483 -6.426 -7.525 1.00 69.44 91 VAL A CA 1
ATOM 755 C C . VAL A 1 91 ? 17.882 -6.805 -6.092 1.00 69.44 91 VAL A C 1
ATOM 757 O O . VAL A 1 91 ? 18.774 -7.628 -5.883 1.00 69.44 91 VAL A O 1
ATOM 760 N N . ARG A 1 92 ? 17.198 -6.222 -5.104 1.00 70.50 92 ARG A N 1
ATOM 761 C CA . ARG A 1 92 ? 17.331 -6.548 -3.678 1.00 70.50 92 ARG A CA 1
ATOM 762 C C . ARG A 1 92 ? 16.053 -7.264 -3.228 1.00 70.50 92 ARG A C 1
ATOM 764 O O . ARG A 1 92 ? 15.063 -6.598 -2.957 1.00 70.50 92 ARG A O 1
ATOM 771 N N . PRO A 1 93 ? 16.007 -8.607 -3.186 1.00 56.94 93 PRO A N 1
ATOM 772 C CA . PRO A 1 93 ? 14.744 -9.359 -3.167 1.00 56.94 93 PRO A CA 1
ATOM 773 C C . PRO A 1 93 ? 13.839 -9.112 -1.952 1.00 56.94 93 PRO A C 1
ATOM 775 O O . PRO A 1 93 ? 12.646 -9.384 -2.038 1.00 56.94 93 PRO A O 1
ATOM 778 N N . LEU A 1 94 ? 14.380 -8.593 -0.848 1.00 65.69 94 LEU A N 1
ATOM 779 C CA . LEU A 1 94 ? 13.618 -8.262 0.361 1.00 65.69 94 LEU A CA 1
ATOM 780 C C . LEU A 1 94 ? 13.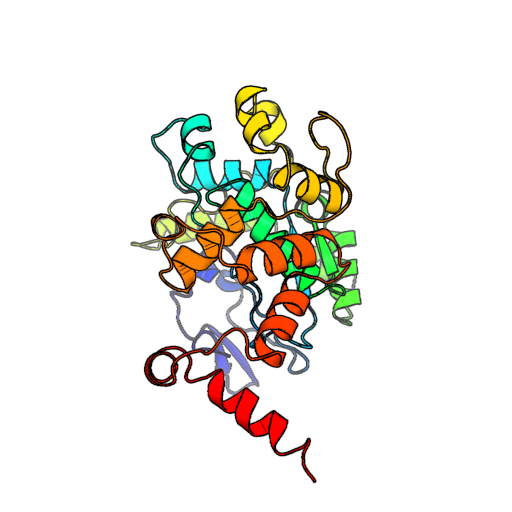285 -6.769 0.487 1.00 65.69 94 LEU A C 1
ATOM 782 O O . LEU A 1 94 ? 12.588 -6.370 1.416 1.00 65.69 94 LEU A O 1
ATOM 786 N N . ASP A 1 95 ? 13.751 -5.959 -0.458 1.00 72.81 95 ASP A N 1
ATOM 787 C CA . ASP A 1 95 ? 13.437 -4.543 -0.559 1.00 72.81 95 ASP A CA 1
ATOM 788 C C . ASP A 1 95 ? 12.301 -4.356 -1.572 1.00 72.81 95 ASP A C 1
ATOM 790 O O . ASP A 1 95 ? 12.500 -4.263 -2.788 1.00 72.81 95 ASP A O 1
ATOM 794 N N . ALA A 1 96 ? 11.073 -4.392 -1.055 1.00 66.06 96 ALA A N 1
ATOM 795 C CA . ALA A 1 96 ? 9.850 -4.530 -1.839 1.00 66.06 96 ALA A CA 1
ATOM 796 C C . ALA A 1 96 ? 9.612 -3.427 -2.883 1.00 66.06 96 ALA A C 1
ATOM 798 O O . ALA A 1 96 ? 8.790 -3.617 -3.776 1.00 66.06 96 ALA A O 1
ATOM 799 N N . PHE A 1 97 ? 10.305 -2.290 -2.790 1.00 78.31 97 PHE A N 1
ATOM 800 C CA . PHE A 1 97 ? 10.060 -1.133 -3.653 1.00 78.31 97 PHE A CA 1
ATOM 801 C C . PHE A 1 97 ? 11.329 -0.549 -4.272 1.00 78.31 97 PHE A C 1
ATOM 803 O O . PHE A 1 97 ? 11.299 0.580 -4.751 1.00 78.31 97 PHE A O 1
ATOM 810 N N . SER A 1 98 ? 12.425 -1.311 -4.311 1.00 80.00 98 SER A N 1
ATOM 811 C CA . SER A 1 98 ? 13.645 -0.881 -5.002 1.00 80.00 98 SER A CA 1
ATOM 812 C C . SER A 1 98 ? 13.696 -1.283 -6.475 1.00 80.00 98 SER A C 1
ATOM 814 O O . SER A 1 98 ? 14.565 -0.811 -7.195 1.00 80.00 98 SER A O 1
ATOM 816 N N . HIS A 1 99 ? 12.825 -2.191 -6.933 1.00 87.56 99 HIS A N 1
ATOM 817 C CA . HIS A 1 99 ? 12.860 -2.701 -8.304 1.00 87.56 99 HIS A CA 1
ATOM 818 C C . HIS A 1 99 ? 11.479 -3.233 -8.758 1.00 87.56 99 HIS A C 1
ATOM 820 O O . HIS A 1 99 ? 10.745 -3.792 -7.939 1.00 87.56 99 HIS A O 1
ATOM 826 N N . PRO A 1 100 ? 11.108 -3.166 -10.057 1.00 87.19 100 PRO A N 1
ATOM 827 C CA . PRO A 1 100 ? 9.838 -3.715 -10.575 1.00 87.19 100 PRO A CA 1
ATOM 828 C C . PRO A 1 100 ? 9.558 -5.162 -10.161 1.00 87.19 100 PRO A C 1
ATOM 830 O O . PRO A 1 100 ? 8.457 -5.507 -9.735 1.00 87.19 100 PRO A O 1
ATOM 833 N N . CYS A 1 101 ? 10.582 -6.011 -10.228 1.00 81.69 101 CYS A N 1
ATOM 834 C CA . CYS A 1 101 ? 10.486 -7.402 -9.792 1.00 81.69 101 CYS A CA 1
ATOM 835 C C . CYS A 1 101 ? 10.227 -7.577 -8.292 1.00 81.69 101 CYS A C 1
ATOM 837 O O . CYS A 1 101 ? 9.572 -8.547 -7.925 1.00 81.69 101 CYS A O 1
ATOM 839 N N . THR A 1 102 ? 10.736 -6.699 -7.422 1.00 81.62 102 THR A N 1
ATOM 840 C CA . THR A 1 102 ? 10.538 -6.844 -5.969 1.00 81.62 102 THR A CA 1
ATOM 841 C C . THR A 1 102 ? 9.152 -6.376 -5.556 1.00 81.62 102 THR A C 1
ATOM 843 O O . THR A 1 102 ? 8.521 -7.038 -4.734 1.00 81.62 102 THR A O 1
ATOM 846 N N . TRP A 1 103 ? 8.625 -5.348 -6.231 1.00 91.19 103 TRP A N 1
ATOM 847 C CA . TRP A 1 103 ? 7.212 -4.976 -6.150 1.00 91.19 103 TRP A CA 1
ATOM 848 C C . TRP A 1 103 ? 6.330 -6.169 -6.533 1.00 91.19 103 TRP A C 1
ATOM 850 O O . TRP A 1 103 ? 5.502 -6.622 -5.743 1.00 91.19 103 TRP A O 1
ATOM 860 N N . ALA A 1 104 ? 6.573 -6.744 -7.713 1.00 85.25 104 ALA A N 1
ATOM 861 C CA . ALA A 1 104 ? 5.810 -7.881 -8.219 1.00 85.25 104 ALA A CA 1
ATOM 862 C C . ALA A 1 104 ? 5.882 -9.087 -7.266 1.00 85.25 104 ALA A C 1
ATOM 864 O O . ALA A 1 104 ? 4.872 -9.733 -6.986 1.00 85.25 104 ALA A O 1
ATOM 865 N N . LEU A 1 105 ? 7.071 -9.356 -6.723 1.00 81.38 105 LEU A N 1
ATOM 866 C CA . LEU A 1 105 ? 7.321 -10.456 -5.801 1.00 81.38 105 LEU A CA 1
ATOM 867 C C . LEU A 1 105 ? 6.577 -10.273 -4.474 1.00 81.38 105 LEU A C 1
ATOM 869 O O . LEU A 1 105 ? 5.947 -11.226 -4.017 1.00 81.38 105 LEU A O 1
ATOM 873 N N . LEU A 1 106 ? 6.615 -9.077 -3.874 1.00 83.00 106 LEU A N 1
ATOM 874 C CA . LEU A 1 106 ? 5.909 -8.792 -2.623 1.00 83.00 106 LEU A CA 1
ATOM 875 C C . LEU A 1 106 ? 4.408 -9.041 -2.788 1.00 83.00 106 LEU A C 1
ATOM 877 O O . LEU A 1 106 ? 3.810 -9.798 -2.020 1.00 83.00 106 LEU A O 1
ATOM 881 N N . TYR A 1 107 ? 3.802 -8.428 -3.803 1.00 88.19 107 TYR A N 1
ATOM 882 C CA . TYR A 1 107 ? 2.363 -8.541 -4.014 1.00 88.19 107 TYR A CA 1
ATOM 883 C C . TYR A 1 107 ? 1.946 -9.947 -4.457 1.00 88.19 107 TYR A C 1
ATOM 885 O O . TYR A 1 107 ? 0.907 -10.438 -4.019 1.00 88.19 107 TYR A O 1
ATOM 893 N N . GLY A 1 108 ? 2.764 -10.631 -5.263 1.00 82.94 108 GLY A N 1
ATOM 894 C CA . GLY A 1 108 ? 2.537 -12.029 -5.631 1.00 82.94 108 GLY A CA 1
ATOM 895 C C . GLY A 1 108 ? 2.598 -12.967 -4.422 1.00 82.94 108 GLY A C 1
ATOM 896 O O . GLY A 1 108 ? 1.760 -13.861 -4.286 1.00 82.94 108 GLY A O 1
ATOM 897 N N . ALA A 1 109 ? 3.540 -12.734 -3.501 1.00 80.81 109 ALA A N 1
ATOM 898 C CA . ALA A 1 109 ? 3.642 -13.488 -2.256 1.00 80.81 109 ALA A CA 1
ATOM 899 C C . ALA A 1 109 ? 2.403 -13.283 -1.372 1.00 80.81 109 ALA A C 1
ATOM 901 O O . ALA A 1 109 ? 1.821 -14.263 -0.913 1.00 80.81 109 ALA A O 1
ATOM 902 N N . TRP A 1 110 ? 1.954 -12.038 -1.182 1.00 83.19 110 TRP A N 1
ATOM 903 C CA . TRP A 1 110 ? 0.745 -11.742 -0.405 1.00 83.19 110 TRP A CA 1
ATOM 904 C C . TRP A 1 110 ? -0.528 -12.314 -1.029 1.00 83.19 110 TRP A C 1
ATOM 906 O O . TRP A 1 110 ? -1.317 -12.925 -0.315 1.00 83.19 110 TRP A O 1
ATOM 916 N N . LYS A 1 111 ? -0.693 -12.204 -2.352 1.00 82.75 111 LYS A N 1
ATOM 917 C CA . LYS A 1 111 ? -1.838 -12.777 -3.077 1.00 82.75 111 LYS A CA 1
ATOM 918 C C . LYS A 1 111 ? -1.894 -14.305 -2.969 1.00 82.75 111 LYS A C 1
ATOM 920 O O . LYS A 1 111 ? -2.974 -14.877 -2.912 1.00 82.75 111 LYS A O 1
ATOM 925 N N . THR A 1 112 ? -0.732 -14.960 -2.901 1.00 81.12 112 THR A N 1
ATOM 926 C CA . THR A 1 112 ? -0.638 -16.414 -2.685 1.00 81.12 112 THR A CA 1
ATOM 927 C C . THR A 1 112 ? -0.890 -16.797 -1.227 1.00 81.12 112 THR A C 1
ATOM 929 O O . THR A 1 112 ? -1.520 -17.813 -0.954 1.00 81.12 112 THR A O 1
ATOM 932 N N . TYR A 1 113 ? -0.364 -16.014 -0.285 1.00 81.38 113 TYR A N 1
ATOM 933 C CA . TYR A 1 113 ? -0.435 -16.306 1.145 1.00 81.38 113 TYR A CA 1
ATOM 934 C C . TYR A 1 113 ? -1.829 -16.057 1.734 1.00 81.38 113 TYR A C 1
ATOM 936 O O . TYR A 1 113 ? -2.287 -16.827 2.574 1.00 81.38 113 TYR A O 1
ATOM 944 N N . ALA A 1 114 ? -2.491 -14.985 1.299 1.00 83.56 114 ALA A N 1
ATOM 945 C CA . ALA A 1 114 ? -3.815 -14.578 1.753 1.00 83.56 114 ALA A CA 1
ATOM 946 C C . ALA A 1 114 ? -4.751 -14.421 0.538 1.00 83.56 114 ALA A C 1
ATOM 948 O O . ALA A 1 114 ? -5.026 -13.293 0.124 1.00 83.56 114 ALA A O 1
ATOM 949 N N . PRO A 1 115 ? -5.225 -15.533 -0.057 1.00 85.38 115 PRO A N 1
ATOM 950 C CA . PRO A 1 115 ? -6.097 -15.488 -1.234 1.00 85.38 115 PRO A CA 1
ATOM 951 C C . PRO A 1 115 ? -7.434 -14.779 -0.960 1.00 85.38 115 PRO A C 1
ATOM 953 O O . PRO A 1 115 ? -7.979 -14.149 -1.860 1.00 85.38 115 PRO A O 1
ATOM 956 N N . ASP A 1 116 ? -7.905 -14.805 0.292 1.00 90.50 116 ASP A N 1
ATOM 957 C CA . ASP A 1 116 ? -9.139 -14.145 0.747 1.00 90.50 116 ASP A CA 1
ATOM 958 C C . ASP A 1 116 ? -8.911 -12.704 1.251 1.00 90.50 116 ASP A C 1
ATOM 960 O O . ASP A 1 116 ? -9.769 -12.107 1.915 1.00 90.50 116 ASP A O 1
ATOM 964 N N . ALA A 1 117 ? -7.726 -12.135 1.002 1.00 94.88 117 ALA A N 1
ATOM 965 C CA . ALA A 1 117 ? -7.442 -10.755 1.368 1.00 94.88 117 ALA A CA 1
ATOM 966 C C . ALA A 1 117 ? -8.326 -9.789 0.572 1.00 94.88 117 ALA A C 1
ATOM 968 O O . ALA A 1 117 ? -8.465 -9.899 -0.649 1.00 94.88 117 ALA A O 1
ATOM 969 N N . LEU A 1 118 ? -8.857 -8.767 1.246 1.00 97.75 118 LEU A N 1
ATOM 970 C CA . LEU A 1 118 ? -9.493 -7.656 0.553 1.00 97.75 118 LEU A CA 1
ATOM 971 C C . LEU A 1 118 ? -8.420 -6.851 -0.183 1.00 97.75 118 LEU A C 1
ATOM 973 O O . LEU A 1 118 ? -7.598 -6.180 0.440 1.00 97.75 118 LEU A O 1
ATOM 977 N N . ILE A 1 119 ? -8.456 -6.874 -1.511 1.00 97.25 119 ILE A N 1
ATOM 978 C CA . ILE A 1 119 ? -7.598 -6.022 -2.334 1.00 97.25 119 ILE A CA 1
ATOM 979 C C . ILE A 1 119 ? -8.222 -4.626 -2.419 1.00 97.25 119 ILE A C 1
ATOM 981 O O . ILE A 1 119 ? -9.387 -4.467 -2.805 1.00 97.25 119 ILE A O 1
ATOM 985 N N . VAL A 1 120 ? -7.425 -3.617 -2.072 1.00 97.62 120 VAL A N 1
ATOM 986 C CA . VAL A 1 120 ? -7.777 -2.197 -2.171 1.00 97.62 120 VAL A CA 1
ATOM 987 C C . VAL A 1 120 ? -6.706 -1.495 -2.987 1.00 97.62 120 VAL A C 1
ATOM 989 O O . VAL A 1 120 ? -5.529 -1.576 -2.646 1.00 97.62 120 VAL A O 1
ATOM 992 N N . SER A 1 121 ? -7.100 -0.793 -4.047 1.00 96.88 121 SER A N 1
ATOM 993 C CA . SER A 1 121 ? -6.163 0.002 -4.835 1.00 96.88 121 SER A CA 1
ATOM 994 C C . SER A 1 121 ? -6.021 1.412 -4.251 1.00 96.88 121 SER A C 1
ATOM 996 O O . SER A 1 121 ? -6.992 2.019 -3.789 1.00 96.88 121 SER A O 1
ATOM 998 N N . PHE A 1 122 ? -4.810 1.965 -4.276 1.00 95.62 122 PHE A N 1
ATOM 999 C CA . PHE A 1 122 ? -4.560 3.370 -3.954 1.00 95.62 122 PHE A CA 1
ATOM 1000 C C . PHE A 1 122 ? -5.392 4.287 -4.858 1.00 95.62 122 PHE A C 1
ATOM 1002 O O . PHE A 1 122 ? -5.910 5.312 -4.420 1.00 95.62 122 PHE A O 1
ATOM 1009 N N . GLU A 1 123 ? -5.555 3.892 -6.117 1.00 96.06 123 GLU A N 1
ATOM 1010 C CA . GLU A 1 123 ? -6.328 4.605 -7.120 1.00 96.06 123 GLU A CA 1
ATOM 1011 C C . GLU A 1 123 ? -7.811 4.726 -6.724 1.00 96.06 123 GLU A C 1
ATOM 1013 O O . GLU A 1 123 ? -8.381 5.814 -6.834 1.00 96.06 123 GLU A O 1
ATOM 1018 N N . ASP A 1 124 ? -8.422 3.664 -6.190 1.00 95.75 124 ASP A N 1
ATOM 1019 C CA . ASP A 1 124 ? -9.803 3.695 -5.692 1.00 95.75 124 ASP A CA 1
ATOM 1020 C C . ASP A 1 124 ? -9.943 4.523 -4.417 1.00 95.75 124 ASP A C 1
ATOM 1022 O O . ASP A 1 124 ? -10.896 5.293 -4.305 1.00 95.75 124 ASP A O 1
ATOM 1026 N N . ILE A 1 125 ? -8.964 4.471 -3.506 1.00 94.38 125 ILE A N 1
ATOM 1027 C CA . ILE A 1 125 ? -8.946 5.360 -2.331 1.00 94.38 125 ILE A CA 1
ATOM 1028 C C . ILE A 1 125 ? -8.990 6.828 -2.772 1.00 94.38 125 ILE A C 1
ATOM 1030 O O . ILE A 1 125 ? -9.668 7.645 -2.152 1.00 94.38 125 ILE A O 1
ATOM 1034 N N . LYS A 1 126 ? -8.285 7.181 -3.854 1.00 91.75 126 LYS A N 1
ATOM 1035 C CA . LYS A 1 126 ? -8.264 8.553 -4.379 1.00 91.75 126 LYS A CA 1
ATOM 1036 C C . LYS A 1 126 ? -9.531 8.919 -5.149 1.00 91.75 126 LYS A C 1
ATOM 1038 O O . LYS A 1 126 ? -10.011 10.038 -4.997 1.00 91.75 126 LYS A O 1
ATOM 1043 N N . ARG A 1 127 ? -10.040 8.016 -5.990 1.00 94.19 127 ARG A N 1
ATOM 1044 C CA . ARG A 1 127 ? -11.166 8.280 -6.902 1.00 94.19 127 ARG A CA 1
ATOM 1045 C C . ARG A 1 127 ? -12.524 8.148 -6.217 1.00 94.19 127 ARG A C 1
ATOM 1047 O O . ARG A 1 127 ? -13.445 8.887 -6.540 1.00 94.19 127 ARG A O 1
ATOM 1054 N N . LYS A 1 128 ? -12.649 7.190 -5.300 1.00 96.00 128 LYS A N 1
ATOM 1055 C CA . LYS A 1 128 ? -13.900 6.782 -4.651 1.00 96.00 128 LYS A CA 1
ATOM 1056 C C . LYS A 1 128 ? -13.675 6.538 -3.150 1.00 96.00 128 LYS A C 1
ATOM 1058 O O . LYS A 1 128 ? -13.885 5.419 -2.672 1.00 96.00 128 LYS A O 1
ATOM 1063 N N . PRO A 1 129 ? -13.237 7.553 -2.383 1.00 94.56 129 PRO A N 1
ATOM 1064 C CA . PRO A 1 129 ? -12.842 7.374 -0.986 1.00 94.56 129 PRO A CA 1
ATOM 1065 C C . PRO A 1 129 ? -13.964 6.788 -0.120 1.00 94.56 129 PRO A C 1
ATOM 1067 O O . PRO A 1 129 ? -13.728 5.827 0.603 1.00 94.56 129 PRO A O 1
ATOM 1070 N N . LEU A 1 130 ? -15.198 7.293 -0.244 1.00 95.94 130 LEU A N 1
ATOM 1071 C CA . LEU A 1 130 ? -16.337 6.817 0.550 1.00 95.94 130 LEU A CA 1
ATOM 1072 C C . LEU A 1 130 ? -16.736 5.371 0.220 1.00 95.94 130 LEU A C 1
ATOM 1074 O O . LEU A 1 130 ? -16.932 4.569 1.128 1.00 95.94 130 LEU A O 1
ATOM 1078 N N . GLU A 1 131 ? -16.821 5.022 -1.066 1.00 97.25 131 GLU A N 1
ATOM 1079 C CA . GLU A 1 131 ? -17.111 3.651 -1.520 1.00 97.25 131 GLU A CA 1
ATOM 1080 C C . GLU A 1 131 ? -16.038 2.674 -1.021 1.00 97.25 131 GLU A C 1
ATOM 1082 O O . GLU A 1 131 ? -16.350 1.620 -0.467 1.00 97.25 131 GLU A O 1
ATOM 1087 N N . THR A 1 132 ? -14.768 3.068 -1.138 1.00 96.88 132 THR A N 1
ATOM 1088 C CA . THR A 1 132 ? -13.627 2.252 -0.713 1.00 96.88 132 THR A CA 1
ATOM 1089 C C . THR A 1 132 ? -13.596 2.066 0.803 1.00 96.88 132 THR A C 1
ATOM 1091 O O . THR A 1 132 ? -13.411 0.946 1.280 1.00 96.88 132 THR A O 1
ATOM 1094 N N . SER A 1 133 ? -13.823 3.132 1.577 1.00 95.75 133 SER A N 1
ATOM 1095 C CA . SER A 1 133 ? -13.918 3.054 3.038 1.00 95.75 133 SER A CA 1
ATOM 1096 C C . SER A 1 133 ? -15.075 2.169 3.487 1.00 95.75 133 SER A C 1
ATOM 1098 O O . SER A 1 133 ? -14.882 1.342 4.376 1.00 95.75 133 SER A O 1
ATOM 1100 N N . ARG A 1 134 ? -16.244 2.280 2.846 1.00 96.94 134 ARG A N 1
ATOM 1101 C CA . ARG A 1 134 ? -17.399 1.422 3.137 1.00 96.94 134 ARG A CA 1
ATOM 1102 C C . ARG A 1 134 ? -17.059 -0.054 2.913 1.00 96.94 134 ARG A C 1
ATOM 1104 O O . ARG A 1 134 ? -17.224 -0.851 3.831 1.00 96.94 134 ARG A O 1
ATOM 1111 N N . LYS A 1 135 ? -16.461 -0.391 1.764 1.00 97.12 135 LYS A N 1
ATOM 1112 C CA . LYS A 1 135 ? -16.008 -1.756 1.437 1.00 97.12 135 LYS A CA 1
ATOM 1113 C C . LYS A 1 135 ? -15.024 -2.318 2.472 1.00 97.12 135 LYS A C 1
ATOM 1115 O O . LYS A 1 135 ? -15.113 -3.485 2.851 1.00 97.12 135 LYS A O 1
ATOM 1120 N N . ILE A 1 136 ? -14.082 -1.495 2.943 1.00 95.81 136 ILE A N 1
ATOM 1121 C CA . ILE A 1 136 ? -13.127 -1.885 3.993 1.00 95.81 136 ILE A CA 1
ATOM 1122 C C . ILE A 1 136 ? -13.854 -2.184 5.306 1.00 95.81 136 ILE A C 1
ATOM 1124 O O . ILE A 1 136 ? -13.598 -3.212 5.928 1.00 95.81 136 ILE A O 1
ATOM 1128 N N . LEU A 1 137 ? -14.759 -1.303 5.732 1.00 94.31 137 LEU A N 1
ATOM 1129 C CA . LEU A 1 137 ? -15.493 -1.473 6.984 1.00 94.31 137 LEU A CA 1
ATOM 1130 C C . LEU A 1 137 ? -16.413 -2.698 6.947 1.00 94.31 137 LEU A C 1
ATOM 1132 O O . LEU A 1 137 ? -16.450 -3.450 7.917 1.00 94.31 137 LEU A O 1
ATOM 1136 N N . GLU A 1 138 ? -17.073 -2.960 5.819 1.00 95.12 138 GLU A N 1
ATOM 1137 C CA . GLU A 1 138 ? -17.875 -4.170 5.602 1.00 95.12 138 GLU A CA 1
ATOM 1138 C C . GLU A 1 138 ? -17.027 -5.442 5.709 1.00 95.12 138 GLU A C 1
ATOM 1140 O O . GLU A 1 138 ? -17.385 -6.362 6.448 1.00 95.12 138 GLU A O 1
ATOM 1145 N N . TYR A 1 139 ? -15.856 -5.473 5.063 1.00 95.50 139 TYR A N 1
ATOM 1146 C CA .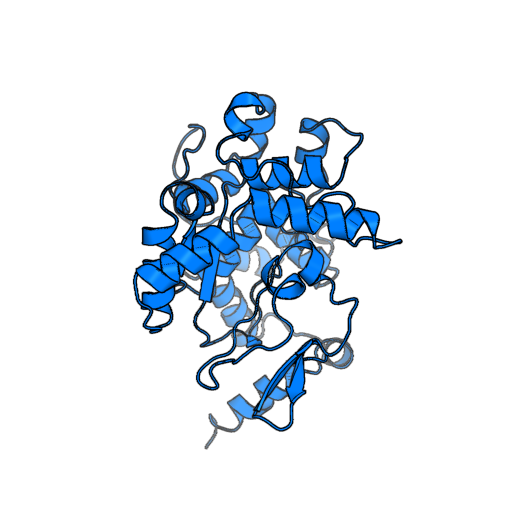 TYR A 1 139 ? -14.914 -6.593 5.169 1.00 95.50 139 TYR A CA 1
ATOM 1147 C C . TYR A 1 139 ? -14.441 -6.831 6.611 1.00 95.50 139 TYR A C 1
ATOM 1149 O O . TYR A 1 139 ? -14.298 -7.974 7.060 1.00 95.50 139 TYR A O 1
ATOM 1157 N N . LEU A 1 140 ? -14.237 -5.751 7.367 1.00 91.69 140 LEU A N 1
ATOM 1158 C CA . LEU A 1 140 ? -13.877 -5.801 8.784 1.00 91.69 140 LEU A CA 1
ATOM 1159 C C . LEU A 1 140 ? -15.077 -6.058 9.710 1.00 91.69 140 LEU A C 1
ATOM 1161 O O . LEU A 1 140 ? -14.871 -6.268 10.900 1.00 91.69 140 LEU A O 1
ATOM 1165 N N . CYS A 1 141 ? -16.302 -6.099 9.181 1.00 91.50 141 CYS A N 1
ATOM 1166 C CA . CYS A 1 141 ? -17.550 -6.206 9.943 1.00 91.50 141 CYS A CA 1
ATOM 1167 C C . CYS A 1 141 ? -17.756 -5.054 10.947 1.00 91.50 141 CYS A C 1
ATOM 1169 O O . CYS A 1 141 ? -18.358 -5.234 12.004 1.00 91.50 141 CYS A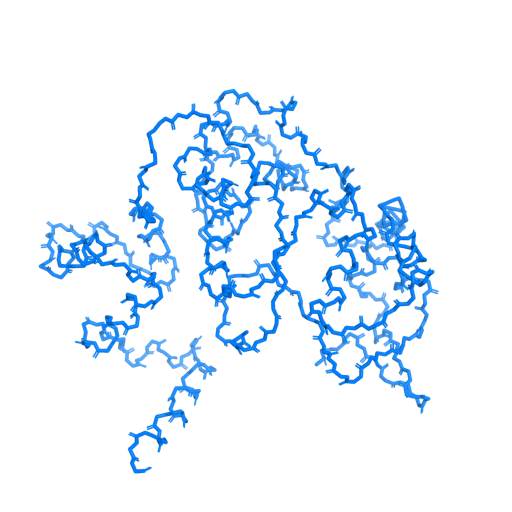 O 1
ATOM 1171 N N . VAL A 1 142 ? -17.277 -3.855 10.608 1.00 91.06 142 VAL A N 1
ATOM 1172 C CA . VAL A 1 142 ? -17.394 -2.642 11.424 1.00 91.06 142 VAL A CA 1
ATOM 1173 C C . VAL A 1 142 ? -18.513 -1.767 10.875 1.00 91.06 142 VAL A C 1
ATOM 1175 O O . VAL A 1 142 ? -18.498 -1.375 9.713 1.00 91.06 142 VAL A O 1
ATOM 1178 N N . ARG A 1 143 ? -19.478 -1.403 11.722 1.00 90.38 143 ARG A N 1
ATOM 1179 C CA . ARG A 1 143 ? -20.569 -0.495 11.339 1.00 90.38 143 ARG A CA 1
ATOM 1180 C C . ARG A 1 143 ? -20.218 0.948 11.689 1.00 90.38 143 ARG A C 1
ATOM 1182 O O . ARG A 1 143 ? -19.861 1.242 12.830 1.00 90.38 143 ARG A O 1
ATOM 1189 N N . ARG A 1 144 ? -20.354 1.857 10.722 1.00 92.38 144 ARG A N 1
ATOM 1190 C CA . ARG A 1 144 ? -20.254 3.313 10.913 1.00 92.38 144 ARG A CA 1
ATOM 1191 C C . ARG A 1 144 ? -21.298 4.026 10.070 1.00 92.38 144 ARG A C 1
ATOM 1193 O O . ARG A 1 144 ? -21.658 3.542 9.000 1.00 92.38 144 ARG A O 1
ATOM 1200 N N . SER A 1 145 ? -21.777 5.165 10.566 1.00 95.12 145 SER A N 1
ATOM 1201 C CA . SER A 1 145 ? -22.673 6.019 9.791 1.00 95.12 145 SER A CA 1
ATOM 1202 C C . SER A 1 145 ? -21.921 6.636 8.611 1.00 95.12 145 SER A C 1
ATOM 1204 O O . SER A 1 145 ? -20.702 6.829 8.660 1.00 95.12 145 SER A O 1
ATOM 1206 N N . GLU A 1 146 ? -22.646 6.980 7.550 1.00 94.56 146 GLU A N 1
ATOM 1207 C CA . GLU A 1 146 ? -22.055 7.695 6.419 1.00 94.56 146 GLU A CA 1
ATOM 1208 C C . GLU A 1 146 ? -21.457 9.041 6.839 1.00 94.56 146 GLU A C 1
ATOM 1210 O O . GLU A 1 146 ? -20.347 9.375 6.431 1.00 94.56 146 GLU A O 1
ATOM 1215 N N . ALA A 1 147 ? -22.130 9.759 7.742 1.00 95.25 147 ALA A N 1
ATOM 1216 C CA . ALA A 1 147 ? -21.638 11.016 8.292 1.00 95.25 147 ALA A CA 1
ATOM 1217 C C . ALA A 1 147 ? -20.285 10.855 9.011 1.00 95.25 147 ALA A C 1
ATOM 1219 O O . ALA A 1 147 ? -19.390 11.683 8.830 1.00 95.25 147 ALA A O 1
ATOM 1220 N N . ASP A 1 148 ? -20.099 9.784 9.791 1.00 93.12 148 ASP A N 1
ATOM 1221 C CA . ASP A 1 148 ? -18.820 9.510 10.457 1.00 93.12 148 ASP A CA 1
ATOM 1222 C C . ASP A 1 148 ? -17.716 9.153 9.459 1.00 93.12 148 ASP A C 1
ATOM 1224 O O . ASP A 1 148 ? -16.579 9.597 9.623 1.00 93.12 148 ASP A O 1
ATOM 1228 N N . MET A 1 149 ? -18.041 8.389 8.409 1.00 94.44 149 MET A N 1
ATOM 1229 C CA . MET A 1 149 ? -17.089 8.075 7.339 1.00 94.44 149 MET A CA 1
ATOM 1230 C C . MET A 1 149 ? -16.653 9.338 6.594 1.00 94.44 149 MET A C 1
ATOM 1232 O O . MET A 1 149 ? -15.455 9.555 6.420 1.00 94.44 149 MET A O 1
ATOM 1236 N N . CYS A 1 150 ? -17.597 10.198 6.207 1.00 94.56 150 CYS A N 1
ATOM 1237 C CA . CYS A 1 150 ? -17.302 11.469 5.546 1.00 94.56 150 CYS A CA 1
ATOM 1238 C C . CYS A 1 150 ? -16.415 12.364 6.418 1.00 94.56 150 CYS A C 1
ATOM 1240 O O . CYS A 1 150 ? -15.412 12.886 5.933 1.00 94.56 150 CYS A O 1
ATOM 1242 N N . ARG A 1 151 ? -16.713 12.465 7.721 1.00 91.69 151 ARG A N 1
ATOM 1243 C CA . ARG A 1 151 ? -15.885 13.216 8.675 1.00 91.69 151 ARG A CA 1
ATOM 1244 C C . ARG A 1 151 ? -14.467 12.648 8.766 1.00 91.69 151 ARG A C 1
ATOM 1246 O O . ARG A 1 151 ? -13.498 13.396 8.665 1.00 91.69 151 ARG A O 1
ATOM 1253 N N . ALA A 1 152 ? -14.333 11.327 8.898 1.00 90.88 152 ALA A N 1
ATOM 1254 C CA . ALA A 1 152 ? -13.031 10.666 8.969 1.00 90.88 152 ALA A CA 1
ATOM 1255 C C . ALA A 1 152 ? -12.208 10.857 7.682 1.00 90.88 152 ALA A C 1
ATOM 1257 O O . ALA A 1 152 ? -10.998 11.083 7.748 1.00 90.88 152 ALA A O 1
ATOM 1258 N N . LEU A 1 153 ? -12.856 10.811 6.514 1.00 92.31 153 LEU A N 1
ATOM 1259 C CA . LEU A 1 153 ? -12.222 11.056 5.217 1.00 92.31 153 LEU A CA 1
ATOM 1260 C C . LEU A 1 153 ? -11.747 12.500 5.076 1.00 92.31 153 LEU A C 1
ATOM 1262 O O . LEU A 1 153 ? -10.629 12.744 4.624 1.00 92.31 153 LEU A O 1
ATOM 1266 N N . GLU A 1 154 ? -12.568 13.457 5.501 1.00 90.56 154 GLU A N 1
ATOM 1267 C CA . GLU A 1 154 ? -12.206 14.868 5.487 1.00 90.56 154 GLU A CA 1
ATOM 1268 C C . GLU A 1 154 ? -11.011 15.144 6.411 1.00 90.56 154 GLU A C 1
ATOM 1270 O O . GLU A 1 154 ? -10.095 15.887 6.046 1.00 90.56 154 GLU A O 1
ATOM 1275 N N . GLU A 1 155 ? -10.995 14.550 7.608 1.00 86.81 155 GLU A N 1
ATOM 1276 C CA . GLU A 1 155 ? -9.885 14.619 8.570 1.00 86.81 155 GLU A CA 1
ATOM 1277 C C . GLU A 1 155 ? -8.606 13.944 8.051 1.00 86.81 155 GLU A C 1
ATOM 1279 O O . GLU A 1 155 ? -7.508 14.418 8.341 1.00 86.81 155 GLU A O 1
ATOM 1284 N N . SER A 1 156 ? -8.752 12.902 7.230 1.00 86.44 156 SER A N 1
ATOM 1285 C CA . SER A 1 156 ? -7.654 12.129 6.628 1.00 86.44 156 SER A CA 1
ATOM 1286 C C . SER A 1 156 ? -7.259 12.619 5.228 1.00 86.44 156 SER A C 1
ATOM 1288 O O . SER A 1 156 ? -6.561 11.922 4.490 1.00 86.44 156 SER A O 1
ATOM 1290 N N . SER A 1 157 ? -7.717 13.808 4.829 1.00 86.62 157 SER A N 1
ATOM 1291 C CA . SER A 1 157 ? -7.422 14.376 3.513 1.00 86.62 157 SER A CA 1
ATOM 1292 C C . SER A 1 157 ? -5.925 14.638 3.317 1.00 86.62 157 SER A C 1
ATOM 1294 O O . SER A 1 157 ? -5.190 14.960 4.253 1.00 86.62 157 SER A O 1
ATOM 1296 N N . PHE A 1 158 ? -5.473 14.535 2.061 1.00 84.81 158 PHE A N 1
ATOM 1297 C CA . PHE A 1 158 ? -4.063 14.726 1.702 1.00 84.81 158 PHE A CA 1
ATOM 1298 C C . PHE A 1 158 ? -3.524 16.090 2.157 1.00 84.81 158 PHE A C 1
ATOM 1300 O O . PHE A 1 158 ? -2.422 16.151 2.689 1.00 84.81 158 PHE A O 1
ATOM 1307 N N . GLU A 1 159 ? -4.309 17.161 2.023 1.00 85.31 159 GLU A N 1
ATOM 1308 C CA . GLU A 1 159 ? -3.892 18.506 2.442 1.00 85.31 159 GLU A CA 1
ATOM 1309 C C . GLU A 1 159 ? -3.698 18.615 3.960 1.00 85.31 159 GLU A C 1
ATOM 1311 O O . GLU A 1 159 ? -2.698 19.172 4.422 1.00 85.31 159 GLU A O 1
ATOM 1316 N N . LYS A 1 160 ? -4.600 18.021 4.757 1.00 85.38 160 LYS A N 1
ATOM 1317 C CA . LYS A 1 160 ? -4.451 17.982 6.221 1.00 85.38 160 LYS A CA 1
ATOM 1318 C C . LYS A 1 160 ? -3.240 17.142 6.632 1.00 85.38 160 LYS A C 1
ATOM 1320 O O . LYS A 1 160 ? -2.492 17.567 7.510 1.00 85.38 160 LYS A O 1
ATOM 1325 N N . ALA A 1 161 ? -3.014 16.002 5.975 1.00 84.31 161 ALA A N 1
ATOM 1326 C CA . ALA A 1 161 ? -1.836 15.162 6.196 1.00 84.31 161 ALA A CA 1
ATOM 1327 C C . ALA A 1 161 ? -0.532 15.889 5.835 1.00 84.31 161 ALA A C 1
ATOM 1329 O O . ALA A 1 161 ? 0.426 15.847 6.597 1.00 84.31 161 ALA A O 1
ATOM 1330 N N . ARG A 1 162 ? -0.513 16.630 4.723 1.00 83.44 162 ARG A N 1
ATOM 1331 C CA . ARG A 1 162 ? 0.642 17.426 4.290 1.00 83.44 162 ARG A CA 1
ATOM 1332 C C . ARG A 1 162 ? 0.939 18.588 5.234 1.00 83.44 162 ARG A C 1
ATOM 1334 O O . ARG A 1 162 ? 2.095 18.861 5.526 1.00 83.44 162 ARG A O 1
ATOM 1341 N N . THR A 1 163 ? -0.097 19.257 5.734 1.00 83.62 163 THR A N 1
ATOM 1342 C CA . THR A 1 163 ? 0.068 20.323 6.733 1.00 83.62 163 THR A CA 1
ATOM 1343 C C . THR A 1 163 ? 0.640 19.770 8.042 1.00 83.62 163 THR A C 1
ATOM 1345 O O . THR A 1 163 ? 1.510 20.396 8.640 1.00 83.62 163 THR A O 1
ATOM 1348 N N . SER A 1 164 ? 0.176 18.594 8.478 1.00 81.50 164 SER A N 1
ATOM 1349 C CA . SER A 1 164 ? 0.713 17.888 9.651 1.00 81.50 164 SER A CA 1
ATOM 1350 C C . SER A 1 164 ? 2.179 17.485 9.440 1.00 81.50 164 SER A C 1
ATOM 1352 O O . SER A 1 164 ? 3.023 17.837 10.259 1.00 81.50 164 SER A O 1
ATOM 1354 N N . GLU A 1 165 ? 2.526 16.904 8.283 1.00 82.12 165 GLU A N 1
ATOM 1355 C CA . GLU A 1 165 ? 3.922 16.622 7.910 1.00 82.12 165 GLU A CA 1
ATOM 1356 C C . GLU A 1 165 ? 4.793 17.877 7.995 1.00 82.12 165 GLU A C 1
ATOM 1358 O O . GLU A 1 165 ? 5.845 17.850 8.624 1.00 82.12 165 GLU A O 1
ATOM 1363 N N . GLN A 1 166 ? 4.374 18.979 7.368 1.00 81.00 166 GLN A N 1
ATOM 1364 C CA . GLN A 1 166 ? 5.153 20.218 7.336 1.00 81.00 166 GLN A CA 1
ATOM 1365 C C . GLN A 1 166 ? 5.406 20.772 8.738 1.00 81.00 166 GLN A C 1
ATOM 1367 O O . GLN A 1 166 ? 6.526 21.178 9.039 1.00 81.00 166 GLN A O 1
ATOM 1372 N N . ARG A 1 167 ? 4.391 20.755 9.609 1.00 79.06 167 ARG A N 1
ATOM 1373 C CA . ARG A 1 167 ? 4.556 21.159 11.011 1.00 79.06 167 ARG A CA 1
ATOM 1374 C C . ARG A 1 167 ? 5.532 20.245 11.732 1.00 79.06 167 ARG A C 1
ATOM 1376 O O . ARG A 1 167 ? 6.457 20.749 12.359 1.00 79.06 167 ARG A O 1
ATOM 1383 N N . TYR A 1 168 ? 5.365 18.932 11.581 1.00 77.25 168 TYR A N 1
ATOM 1384 C CA . TYR A 1 168 ? 6.251 17.941 12.179 1.00 77.25 168 TYR A CA 1
ATOM 1385 C C . TYR A 1 168 ? 7.710 18.150 11.744 1.00 77.25 168 TYR A C 1
ATOM 1387 O O . TYR A 1 168 ? 8.600 18.165 12.588 1.00 77.25 168 TYR A O 1
ATOM 1395 N N . LEU A 1 169 ? 7.958 18.384 10.449 1.00 76.25 169 LEU A N 1
ATOM 1396 C CA . LEU A 1 169 ? 9.292 18.654 9.895 1.00 76.25 169 LEU A CA 1
ATOM 1397 C C . LEU A 1 169 ? 9.931 19.939 10.446 1.00 76.25 169 LEU A C 1
ATOM 1399 O O . LEU A 1 169 ? 11.151 19.998 10.562 1.00 76.25 169 LEU A O 1
ATOM 1403 N N . VAL A 1 170 ? 9.132 20.960 10.774 1.00 76.50 170 VAL A N 1
ATOM 1404 C CA . VAL A 1 170 ? 9.625 22.193 11.415 1.00 76.50 170 VAL A CA 1
ATOM 1405 C C . VAL A 1 170 ? 9.962 21.952 12.887 1.00 76.50 170 VAL A C 1
ATOM 1407 O O . VAL A 1 170 ? 10.943 22.496 13.391 1.00 76.50 170 VAL A O 1
ATOM 1410 N N . THR A 1 171 ? 9.154 21.156 13.589 1.00 73.00 171 THR A N 1
ATOM 1411 C CA . THR A 1 171 ? 9.324 20.929 15.030 1.00 73.00 171 THR A CA 1
ATOM 1412 C C . THR A 1 171 ? 10.391 19.890 15.362 1.00 73.00 171 THR A C 1
ATOM 1414 O O . THR A 1 171 ? 11.033 19.992 16.406 1.00 73.00 171 THR A O 1
ATOM 1417 N N . GLU A 1 172 ? 10.596 18.894 14.498 1.00 73.00 172 GLU A N 1
ATOM 1418 C CA . GLU A 1 172 ? 11.470 17.758 14.783 1.00 73.00 172 GLU A CA 1
ATOM 1419 C C . GLU A 1 172 ? 12.844 17.873 14.131 1.00 73.00 172 GLU A C 1
ATOM 1421 O O . GLU A 1 172 ? 12.987 18.025 12.921 1.00 73.00 172 GLU A O 1
ATOM 1426 N N . LYS A 1 173 ? 13.893 17.721 14.948 1.00 61.91 173 LYS A N 1
ATOM 1427 C CA . LYS A 1 173 ? 15.293 17.898 14.518 1.00 61.91 173 LYS A CA 1
ATOM 1428 C C . LYS A 1 173 ? 15.822 16.747 13.652 1.00 61.91 173 LYS A C 1
ATOM 1430 O O . LYS A 1 173 ? 16.849 16.905 12.996 1.00 61.91 173 LYS A O 1
ATOM 1435 N N . LYS A 1 174 ? 15.173 15.577 13.687 1.00 59.59 174 LYS A N 1
ATOM 1436 C CA . LYS A 1 174 ? 15.552 14.369 12.928 1.00 59.59 174 LYS A CA 1
ATOM 1437 C C . LYS A 1 174 ? 14.305 13.648 12.403 1.00 59.59 174 LYS A C 1
ATOM 1439 O O . LYS A 1 174 ? 13.947 12.592 12.927 1.00 59.59 174 LYS A O 1
ATOM 1444 N N . PRO A 1 175 ? 13.617 14.196 11.391 1.00 59.16 175 PRO A N 1
ATOM 1445 C CA . PRO A 1 175 ? 12.452 13.532 10.836 1.00 59.16 175 PRO A CA 1
ATOM 1446 C C . PRO A 1 175 ? 12.850 12.210 10.171 1.00 59.16 175 PRO A C 1
ATOM 1448 O O . PRO A 1 175 ? 13.902 12.103 9.539 1.00 59.16 175 PRO A O 1
ATOM 1451 N N . ARG A 1 176 ? 11.993 11.188 10.295 1.00 55.91 176 ARG A N 1
ATOM 1452 C CA . ARG A 1 176 ? 12.254 9.843 9.747 1.00 55.91 176 ARG A CA 1
ATOM 1453 C C . ARG A 1 176 ? 12.387 9.848 8.220 1.00 55.91 176 ARG A C 1
ATOM 1455 O O . ARG A 1 176 ? 13.111 9.030 7.664 1.00 55.91 176 ARG A O 1
ATOM 1462 N N . PHE A 1 177 ? 11.697 10.778 7.562 1.00 58.03 177 PHE A N 1
ATOM 1463 C CA . PHE A 1 177 ? 11.834 11.085 6.141 1.00 58.03 177 PHE A CA 1
ATOM 1464 C C . PHE A 1 177 ? 11.801 12.601 5.952 1.00 58.03 177 PHE A C 1
ATOM 1466 O O . PHE A 1 177 ? 10.952 13.257 6.553 1.00 58.03 177 PHE A O 1
ATOM 1473 N N . ALA A 1 178 ? 12.667 13.133 5.083 1.00 55.78 178 ALA A N 1
ATOM 1474 C CA . ALA A 1 178 ? 12.692 14.559 4.743 1.00 55.78 178 ALA A CA 1
ATOM 1475 C C . ALA A 1 178 ? 11.383 15.029 4.076 1.00 55.78 178 ALA A C 1
ATOM 1477 O O . ALA A 1 178 ? 10.975 16.168 4.266 1.00 55.78 178 ALA A O 1
ATOM 1478 N N . GLN A 1 179 ? 10.717 14.141 3.324 1.00 61.88 179 GLN A N 1
ATOM 1479 C CA . GLN A 1 179 ? 9.359 14.328 2.806 1.00 61.88 179 GLN A CA 1
ATOM 1480 C C . GLN A 1 179 ? 8.739 12.965 2.440 1.00 61.88 179 GLN A C 1
ATOM 1482 O O . GLN A 1 179 ? 9.196 12.273 1.529 1.00 61.88 179 GLN A O 1
ATOM 1487 N N . GLY A 1 180 ? 7.703 12.545 3.159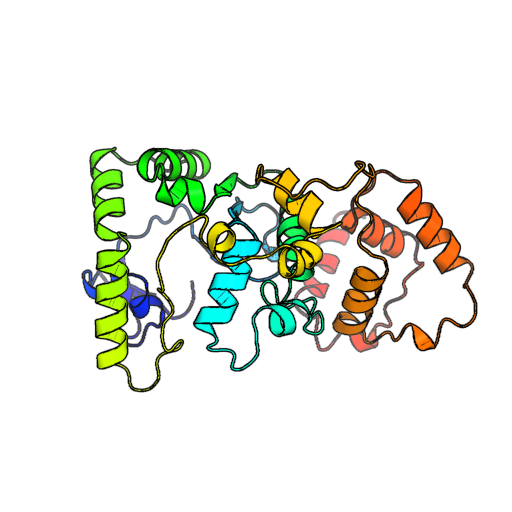 1.00 60.06 180 GLY A N 1
ATOM 1488 C CA . GLY A 1 180 ? 6.941 11.323 2.901 1.00 60.06 180 GLY A CA 1
ATOM 1489 C C . GLY A 1 180 ? 5.726 11.551 1.999 1.00 60.06 180 GLY A C 1
ATOM 1490 O O . GLY A 1 180 ? 5.409 10.675 1.190 1.00 60.06 180 GLY A O 1
ATOM 1491 N N . LEU A 1 181 ? 5.088 12.728 2.063 1.00 68.50 181 LEU A N 1
ATOM 1492 C CA . LEU A 1 181 ? 3.920 13.079 1.246 1.00 68.50 181 LEU A CA 1
ATOM 1493 C C . LEU A 1 181 ? 4.315 14.006 0.088 1.00 68.50 181 LEU A C 1
ATOM 1495 O O . LEU A 1 181 ? 4.525 15.204 0.246 1.00 68.50 181 LEU A O 1
ATOM 1499 N N . ARG A 1 182 ? 4.392 13.447 -1.128 1.00 78.62 182 ARG A N 1
ATOM 1500 C CA . ARG A 1 182 ? 4.835 14.199 -2.320 1.00 78.62 182 ARG A CA 1
ATOM 1501 C C . ARG A 1 182 ? 3.696 14.884 -3.082 1.00 78.62 182 ARG A C 1
ATOM 1503 O O . ARG A 1 182 ? 3.592 16.104 -3.095 1.00 78.62 182 ARG A O 1
ATOM 1510 N N . LYS A 1 183 ? 2.867 14.102 -3.782 1.00 78.25 183 LYS A N 1
ATOM 1511 C CA . LYS A 1 183 ? 1.751 14.619 -4.606 1.00 78.25 183 LYS A CA 1
ATOM 1512 C C . LYS A 1 183 ? 0.413 13.932 -4.343 1.00 78.25 183 LYS A C 1
ATOM 1514 O O . LYS A 1 183 ? -0.618 14.484 -4.696 1.00 78.25 183 LYS A O 1
ATOM 1519 N N . GLY A 1 184 ? 0.418 12.715 -3.791 1.00 76.06 184 GLY A N 1
ATOM 1520 C CA . GLY A 1 184 ? -0.811 11.956 -3.539 1.00 76.06 184 GLY A CA 1
ATOM 1521 C C . GLY A 1 184 ? -1.659 11.682 -4.791 1.00 76.06 184 GLY A C 1
ATOM 1522 O O . GLY A 1 184 ? -2.869 11.510 -4.653 1.00 76.06 184 GLY A O 1
ATOM 1523 N N . LYS A 1 185 ? -1.048 11.680 -5.986 1.00 85.06 185 LYS A N 1
ATOM 1524 C CA . LYS A 1 185 ? -1.699 11.457 -7.287 1.00 85.06 185 LYS A CA 1
ATOM 1525 C C . LYS A 1 185 ? -1.457 10.037 -7.803 1.00 85.06 185 LYS A C 1
ATOM 1527 O O . LYS A 1 185 ? -0.430 9.429 -7.496 1.00 85.06 185 LYS A O 1
ATOM 1532 N N . ALA A 1 186 ? -2.411 9.549 -8.584 1.00 90.00 186 ALA A N 1
ATOM 1533 C CA . ALA A 1 186 ? -2.319 8.316 -9.355 1.00 90.00 186 ALA A CA 1
ATOM 1534 C C . ALA A 1 186 ? -2.071 8.631 -10.838 1.00 90.00 186 ALA A C 1
ATOM 1536 O O . ALA A 1 186 ? -2.508 9.675 -11.320 1.00 90.00 186 ALA A O 1
ATOM 1537 N N . GLY A 1 187 ? -1.408 7.718 -11.543 1.00 91.62 187 GLY A N 1
ATOM 1538 C CA . GLY A 1 187 ? -1.133 7.779 -12.977 1.00 91.62 187 GLY A CA 1
ATOM 1539 C C . GLY A 1 187 ? 0.028 8.686 -13.383 1.00 91.62 187 GLY A C 1
ATOM 1540 O O . GLY A 1 187 ? 0.180 8.944 -14.570 1.00 91.62 187 GLY A O 1
ATOM 1541 N N . GLU A 1 188 ? 0.856 9.160 -12.448 1.00 92.31 188 GLU A N 1
ATOM 1542 C CA . GLU A 1 188 ? 1.960 10.081 -12.772 1.00 92.31 188 GLU A CA 1
ATOM 1543 C C . GLU A 1 188 ? 3.041 9.408 -13.622 1.00 92.31 188 GLU A C 1
ATOM 1545 O O . GLU A 1 188 ? 3.730 10.072 -14.389 1.00 92.31 188 GLU A O 1
ATOM 1550 N N . TRP A 1 189 ? 3.167 8.083 -13.537 1.00 93.31 189 TRP A N 1
ATOM 1551 C CA . TRP A 1 189 ? 4.069 7.329 -14.400 1.00 93.31 189 TRP A CA 1
ATOM 1552 C C . TRP A 1 189 ? 3.812 7.558 -15.895 1.00 93.31 189 TRP A C 1
ATOM 1554 O O . TRP A 1 189 ? 4.760 7.469 -16.668 1.00 93.31 189 TRP A O 1
ATOM 1564 N N . ARG A 1 190 ? 2.576 7.873 -16.311 1.00 92.94 190 ARG A N 1
ATOM 1565 C CA . ARG A 1 190 ? 2.214 8.045 -17.731 1.00 92.94 190 ARG A CA 1
ATOM 1566 C C . ARG A 1 190 ? 2.920 9.225 -18.384 1.00 92.94 190 ARG A C 1
ATOM 1568 O O . ARG A 1 190 ? 3.288 9.134 -19.547 1.00 92.94 190 ARG A O 1
ATOM 1575 N N . ASP A 1 191 ? 3.142 10.286 -17.617 1.00 93.00 191 ASP A N 1
ATOM 1576 C CA . ASP A 1 191 ? 3.787 11.508 -18.102 1.00 93.00 191 ASP A CA 1
ATOM 1577 C C . ASP A 1 191 ? 5.320 11.428 -18.018 1.00 93.00 191 ASP A C 1
ATOM 1579 O O . ASP A 1 191 ? 6.025 12.292 -18.532 1.00 93.00 191 ASP A O 1
ATOM 1583 N N . ILE A 1 192 ? 5.847 10.419 -17.315 1.00 93.44 192 ILE A N 1
ATOM 1584 C CA . ILE A 1 192 ? 7.264 10.332 -16.944 1.00 93.44 192 ILE A CA 1
ATOM 1585 C C . ILE A 1 192 ? 7.978 9.171 -17.637 1.00 93.44 192 ILE A C 1
ATOM 1587 O O . ILE A 1 192 ? 9.150 9.291 -17.987 1.00 93.44 192 ILE A O 1
ATOM 1591 N N . TYR A 1 193 ? 7.316 8.025 -17.781 1.00 93.38 193 TYR A N 1
ATOM 1592 C CA . TYR A 1 193 ? 7.945 6.804 -18.270 1.00 93.38 193 TYR A CA 1
ATOM 1593 C C . TYR A 1 193 ? 7.913 6.798 -19.794 1.00 93.38 193 TYR A C 1
ATOM 1595 O O . TYR A 1 193 ? 6.842 6.763 -20.396 1.00 93.38 193 TYR A O 1
ATOM 1603 N N . GLY A 1 194 ? 9.091 6.763 -20.414 1.00 91.00 194 GLY A N 1
ATOM 1604 C CA . GLY A 1 194 ? 9.221 6.464 -21.829 1.00 91.00 194 GLY A CA 1
ATOM 1605 C C . GLY A 1 194 ? 9.229 4.958 -22.087 1.00 91.00 194 GLY A C 1
ATOM 1606 O O . GLY A 1 194 ? 9.170 4.119 -21.181 1.00 91.00 194 GLY A O 1
ATOM 1607 N N . GLU A 1 195 ? 9.378 4.585 -23.357 1.00 89.44 195 GLU A N 1
ATOM 1608 C CA . GLU A 1 195 ? 9.481 3.177 -23.755 1.00 89.44 195 GLU A CA 1
ATOM 1609 C C . GLU A 1 195 ? 10.629 2.444 -23.051 1.00 89.44 195 GLU A C 1
ATOM 1611 O O . GLU A 1 195 ? 10.554 1.235 -22.834 1.00 89.44 195 GLU A O 1
ATOM 1616 N N . ARG A 1 196 ? 11.704 3.159 -22.694 1.00 89.38 196 ARG A N 1
ATOM 1617 C CA . ARG A 1 196 ? 12.890 2.567 -22.066 1.00 89.38 196 ARG A CA 1
ATOM 1618 C C . ARG A 1 196 ? 12.604 2.114 -20.643 1.00 89.38 196 ARG A C 1
ATOM 1620 O O . ARG A 1 196 ? 12.944 0.986 -20.297 1.00 89.38 196 ARG A O 1
ATOM 1627 N N . GLU A 1 197 ? 11.932 2.948 -19.862 1.00 92.06 197 GLU A N 1
ATOM 1628 C CA . GLU A 1 197 ? 11.527 2.663 -18.488 1.00 92.06 197 GLU A CA 1
ATOM 1629 C C . GLU A 1 197 ? 10.458 1.562 -18.458 1.00 92.06 197 GLU A C 1
ATOM 1631 O O . GLU A 1 197 ? 10.518 0.641 -17.640 1.00 92.06 197 GLU A O 1
ATOM 1636 N N . LEU A 1 198 ? 9.514 1.587 -19.408 1.00 92.19 198 LEU A N 1
ATOM 1637 C CA . LEU A 1 198 ? 8.456 0.577 -19.505 1.00 92.19 198 LEU A CA 1
ATOM 1638 C C . LEU A 1 198 ? 8.987 -0.836 -19.798 1.00 92.19 198 LEU A C 1
ATOM 1640 O O . LEU A 1 198 ? 8.331 -1.816 -19.438 1.00 92.19 198 LEU A O 1
ATOM 1644 N N . ARG A 1 199 ? 10.188 -0.986 -20.380 1.00 88.31 199 ARG A N 1
ATOM 1645 C CA . ARG A 1 199 ? 10.796 -2.313 -20.593 1.00 88.31 199 ARG A CA 1
ATOM 1646 C C . ARG A 1 199 ? 11.068 -3.070 -19.294 1.00 88.31 199 ARG A C 1
ATOM 1648 O O . ARG A 1 199 ? 10.974 -4.295 -19.309 1.00 88.31 199 ARG A O 1
ATOM 1655 N N . PHE A 1 200 ? 11.338 -2.381 -18.184 1.00 86.81 200 PHE A N 1
ATOM 1656 C CA . PHE A 1 200 ? 11.579 -3.033 -16.890 1.00 86.81 200 PHE A CA 1
ATOM 1657 C C . PHE A 1 200 ? 10.316 -3.654 -16.279 1.00 86.81 200 PHE A C 1
ATOM 1659 O O . PHE A 1 200 ? 10.404 -4.451 -15.348 1.00 86.81 200 PHE A O 1
ATOM 1666 N N . PHE A 1 201 ? 9.143 -3.324 -16.825 1.00 88.44 201 PHE A N 1
ATOM 1667 C CA . PHE A 1 201 ? 7.865 -3.891 -16.410 1.00 88.44 201 PHE A CA 1
ATOM 1668 C C . PHE A 1 201 ? 7.406 -5.048 -17.298 1.00 88.44 201 PHE A C 1
ATOM 1670 O O . PHE A 1 201 ? 6.288 -5.513 -17.128 1.00 88.44 201 PHE A O 1
ATOM 1677 N N . LYS A 1 202 ? 8.236 -5.546 -18.224 1.00 83.12 202 LYS A N 1
ATOM 1678 C CA . LYS A 1 202 ? 7.935 -6.754 -19.013 1.00 83.12 202 LYS A CA 1
ATOM 1679 C C . LYS A 1 202 ? 8.054 -8.030 -18.164 1.00 83.12 202 LYS A C 1
ATOM 1681 O O . LYS A 1 202 ? 8.795 -8.068 -17.187 1.00 83.12 202 LYS A O 1
ATOM 1686 N N . GLY A 1 203 ? 7.356 -9.096 -18.562 1.00 81.31 203 GLY A N 1
ATOM 1687 C CA . GLY A 1 203 ? 7.375 -10.389 -17.864 1.00 81.31 203 GLY A CA 1
ATOM 1688 C C . GLY A 1 203 ? 6.610 -10.359 -16.538 1.00 81.31 203 GLY A C 1
ATOM 1689 O O . GLY A 1 203 ? 5.494 -9.849 -16.482 1.00 81.31 203 GLY A O 1
ATOM 1690 N N . PHE A 1 204 ? 7.219 -10.870 -15.465 1.00 79.12 204 PHE A N 1
ATOM 1691 C CA . PHE A 1 204 ? 6.561 -11.048 -14.164 1.00 79.12 204 PHE A CA 1
ATOM 1692 C C . PHE A 1 204 ? 5.935 -9.762 -13.570 1.00 79.12 204 PHE A C 1
ATOM 1694 O O . PHE A 1 204 ? 4.784 -9.816 -13.130 1.00 79.12 204 PHE A O 1
ATOM 1701 N N . PRO A 1 205 ? 6.586 -8.578 -13.596 1.00 84.69 205 PRO A N 1
ATOM 1702 C CA . PRO A 1 205 ? 5.920 -7.334 -13.202 1.00 84.69 205 PRO A CA 1
ATOM 1703 C C . PRO A 1 205 ? 4.681 -6.996 -14.042 1.00 84.69 205 PRO A C 1
ATOM 1705 O O . PRO A 1 205 ? 3.696 -6.508 -13.490 1.00 84.69 205 PRO A O 1
ATOM 1708 N N . ASN A 1 206 ? 4.693 -7.299 -15.345 1.00 86.31 206 ASN A N 1
ATOM 1709 C CA . ASN A 1 206 ? 3.554 -7.081 -16.241 1.00 86.31 206 ASN A CA 1
ATOM 1710 C C . ASN A 1 206 ? 2.360 -7.944 -15.838 1.00 86.31 206 ASN A C 1
ATOM 1712 O O . ASN A 1 206 ? 1.226 -7.475 -15.788 1.00 86.31 206 ASN A O 1
ATOM 1716 N N . GLU A 1 207 ? 2.625 -9.222 -15.569 1.00 84.06 207 GLU A N 1
ATOM 1717 C CA . GLU A 1 207 ? 1.619 -10.187 -15.131 1.00 84.06 207 GLU A CA 1
ATOM 1718 C C . GLU A 1 207 ? 0.997 -9.741 -13.813 1.00 84.06 207 GLU A C 1
ATOM 1720 O O . GLU A 1 207 ? -0.227 -9.716 -13.684 1.00 84.06 207 GLU A O 1
ATOM 1725 N N . MET A 1 208 ? 1.826 -9.299 -12.863 1.00 86.12 208 MET A N 1
ATOM 1726 C CA . MET A 1 208 ? 1.341 -8.791 -11.586 1.00 86.12 208 MET A CA 1
ATOM 1727 C C . MET A 1 208 ?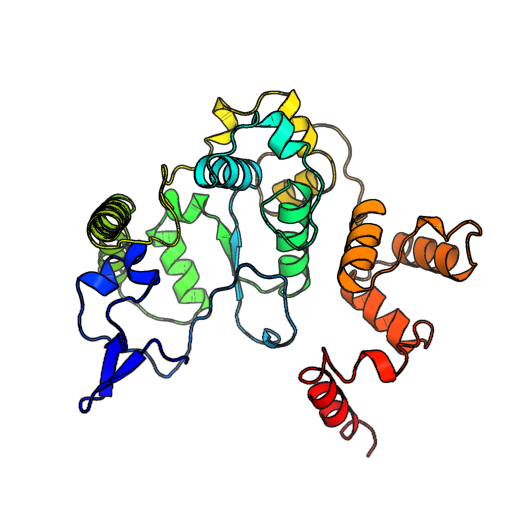 0.488 -7.531 -11.754 1.00 86.12 208 MET A C 1
ATOM 1729 O O . MET A 1 208 ? -0.597 -7.487 -11.172 1.00 86.12 208 MET A O 1
ATOM 1733 N N . LEU A 1 209 ? 0.902 -6.566 -12.589 1.00 93.44 209 LEU A N 1
ATOM 1734 C CA . LEU A 1 209 ? 0.093 -5.387 -12.936 1.00 93.44 209 LEU A CA 1
ATOM 1735 C C . LEU A 1 209 ? -1.283 -5.790 -13.490 1.00 93.44 209 LEU A C 1
ATOM 1737 O O . LEU A 1 209 ? -2.307 -5.349 -12.965 1.00 93.44 209 LEU A O 1
ATOM 1741 N N . ARG A 1 210 ? -1.318 -6.691 -14.483 1.00 91.75 210 ARG A N 1
ATOM 1742 C CA . ARG A 1 210 ? -2.571 -7.213 -15.064 1.00 91.75 210 ARG A CA 1
ATOM 1743 C C . ARG A 1 210 ? -3.437 -7.904 -14.020 1.00 91.75 210 ARG A C 1
ATOM 1745 O O . ARG A 1 210 ? -4.649 -7.723 -14.009 1.00 91.75 210 ARG A O 1
ATOM 1752 N N . SER A 1 211 ? -2.821 -8.660 -13.114 1.00 88.69 211 SER A N 1
ATOM 1753 C CA . SER A 1 211 ? -3.530 -9.403 -12.071 1.00 88.69 211 SER A CA 1
ATOM 1754 C C . SER A 1 211 ? -4.236 -8.507 -11.040 1.00 88.69 211 SER A C 1
ATOM 1756 O O . SER A 1 211 ? -5.085 -9.004 -10.298 1.00 88.69 211 SER A O 1
ATOM 1758 N N . PHE A 1 212 ? -3.879 -7.219 -10.983 1.00 93.31 212 PHE A N 1
ATOM 1759 C CA . PHE A 1 212 ? -4.547 -6.182 -10.190 1.00 93.31 212 PHE A CA 1
ATOM 1760 C C . PHE A 1 212 ? -5.426 -5.248 -11.040 1.00 93.31 212 PHE A C 1
ATOM 1762 O O . PHE A 1 212 ? -5.967 -4.281 -10.515 1.00 93.31 212 PHE A O 1
ATOM 1769 N N . GLY A 1 213 ? -5.593 -5.533 -12.336 1.00 93.69 213 GLY A N 1
ATOM 1770 C CA . GLY A 1 213 ? -6.434 -4.751 -13.244 1.00 93.69 213 GLY A CA 1
ATOM 1771 C C . GLY A 1 213 ? -5.774 -3.491 -13.810 1.00 93.69 213 GLY A C 1
ATOM 1772 O O . GLY A 1 213 ? -6.467 -2.656 -14.384 1.00 93.69 213 GLY A O 1
ATOM 1773 N N . TYR A 1 214 ? -4.454 -3.330 -13.672 1.00 93.75 214 TYR A N 1
ATOM 1774 C CA . TYR A 1 214 ? -3.747 -2.191 -14.256 1.00 93.75 214 TYR A CA 1
ATOM 1775 C C . TYR A 1 214 ? -3.490 -2.387 -15.753 1.00 93.75 214 TYR A C 1
ATOM 1777 O O . TYR A 1 214 ? -3.201 -3.492 -16.220 1.00 93.75 214 TYR A O 1
ATOM 1785 N N . GLU A 1 215 ? -3.514 -1.281 -16.502 1.00 88.69 215 GLU A N 1
ATOM 1786 C CA . GLU A 1 215 ? -3.064 -1.261 -17.893 1.00 88.69 215 GLU A CA 1
ATOM 1787 C C . GLU A 1 215 ? -1.601 -1.684 -17.981 1.00 88.69 215 GLU A C 1
ATOM 1789 O O . GLU A 1 215 ? -0.731 -1.132 -17.307 1.00 88.69 215 GLU A O 1
ATOM 1794 N N . ALA A 1 216 ? -1.315 -2.641 -18.849 1.00 73.31 216 ALA A N 1
ATOM 1795 C CA . ALA A 1 216 ? -0.008 -3.254 -18.981 1.00 73.31 216 ALA A CA 1
ATOM 1796 C C . ALA A 1 216 ? 0.496 -3.074 -20.417 1.00 73.31 216 ALA A C 1
ATOM 1798 O O . ALA A 1 216 ? -0.256 -3.411 -21.339 1.00 73.31 216 ALA A O 1
ATOM 1799 N N . PRO A 1 217 ? 1.735 -2.585 -20.636 1.00 64.94 217 PRO A N 1
ATOM 1800 C CA . PRO A 1 217 ? 2.278 -2.434 -21.981 1.00 64.94 217 PRO A CA 1
ATOM 1801 C C . PRO A 1 217 ? 2.166 -3.767 -22.738 1.00 64.94 217 PRO A C 1
ATOM 1803 O O . PRO A 1 217 ? 2.535 -4.836 -22.233 1.00 64.94 217 PRO A O 1
ATOM 1806 N N . MET A 1 218 ? 1.554 -3.725 -23.923 1.00 55.78 218 MET A N 1
ATOM 1807 C CA . MET A 1 218 ? 1.360 -4.908 -24.757 1.00 55.78 218 MET A CA 1
ATOM 1808 C C . MET A 1 218 ? 2.683 -5.306 -25.410 1.00 55.78 218 MET A C 1
ATOM 1810 O O . MET A 1 218 ? 3.155 -4.635 -26.316 1.00 55.78 218 MET A O 1
ATOM 1814 N N . THR A 1 219 ? 3.232 -6.443 -24.985 1.00 49.66 219 THR A N 1
ATOM 1815 C CA . THR A 1 219 ? 4.072 -7.323 -25.811 1.00 49.66 219 THR A CA 1
ATOM 1816 C C . THR A 1 219 ? 3.777 -8.777 -25.404 1.00 49.66 219 THR A C 1
ATOM 1818 O O . THR A 1 219 ? 3.733 -9.061 -24.210 1.00 49.66 219 THR A O 1
ATOM 1821 N N . ALA A 1 220 ? 3.496 -9.622 -26.404 1.00 37.75 220 ALA A N 1
ATOM 1822 C CA . ALA A 1 220 ? 2.839 -10.946 -26.406 1.00 37.75 220 ALA A CA 1
ATOM 1823 C C . ALA A 1 220 ? 3.535 -12.102 -25.641 1.00 37.75 220 ALA A C 1
ATOM 1825 O O . ALA A 1 220 ? 4.654 -11.921 -25.170 1.00 37.75 220 ALA A O 1
ATOM 1826 N N . PRO A 1 221 ? 2.981 -13.337 -25.699 1.00 41.06 221 PRO A N 1
ATOM 1827 C CA . PRO A 1 221 ? 1.651 -13.784 -25.285 1.00 41.06 221 PRO A CA 1
ATOM 1828 C C . PRO A 1 221 ? 1.647 -14.176 -23.793 1.00 41.06 221 PRO A C 1
ATOM 1830 O O . PRO A 1 221 ? 2.686 -14.241 -23.139 1.00 41.06 221 PRO A O 1
ATOM 1833 N N . SER A 1 222 ? 0.461 -14.451 -23.250 1.00 42.72 222 SER A N 1
ATOM 1834 C CA . SER A 1 222 ? 0.287 -15.060 -21.931 1.00 42.72 222 SER A CA 1
ATOM 1835 C C . SER A 1 222 ? 1.048 -16.384 -21.848 1.00 42.72 222 SER A C 1
ATOM 1837 O O . SER A 1 222 ? 0.591 -17.394 -22.384 1.00 42.72 222 SER A O 1
ATOM 1839 N N . VAL A 1 223 ? 2.183 -16.407 -21.152 1.00 37.12 223 VAL A N 1
ATOM 1840 C CA . VAL A 1 223 ? 2.708 -17.672 -20.643 1.00 37.12 223 VAL A CA 1
ATOM 1841 C C . VAL A 1 223 ? 1.885 -17.988 -19.402 1.00 37.12 223 VAL A C 1
ATOM 1843 O O . VAL A 1 223 ? 2.075 -17.434 -18.324 1.00 37.12 223 VAL A O 1
ATOM 1846 N N . THR A 1 224 ? 0.880 -18.834 -19.600 1.00 38.88 224 THR A N 1
ATOM 1847 C CA . THR A 1 224 ? 0.222 -19.580 -18.532 1.00 38.88 224 THR A CA 1
ATOM 1848 C C . THR A 1 224 ? 1.280 -20.243 -17.648 1.00 38.88 224 THR A C 1
ATOM 1850 O O . THR A 1 224 ? 2.216 -20.850 -18.167 1.00 38.88 224 THR A O 1
ATOM 1853 N N . ARG A 1 225 ? 1.057 -20.174 -16.326 1.00 38.19 225 ARG A N 1
ATOM 1854 C CA . ARG A 1 225 ? 1.873 -20.704 -15.214 1.00 38.19 225 ARG A CA 1
ATOM 1855 C C . ARG A 1 225 ? 2.952 -19.725 -14.728 1.00 38.19 225 ARG A C 1
ATOM 1857 O O . ARG A 1 225 ? 3.904 -19.436 -15.440 1.00 38.19 225 ARG A O 1
ATOM 1864 N N . TYR A 1 226 ? 2.796 -19.255 -13.481 1.00 39.94 226 TYR A N 1
ATOM 1865 C CA . TYR A 1 226 ? 3.730 -18.390 -12.744 1.00 39.94 226 TYR A CA 1
ATOM 1866 C C . TYR A 1 226 ? 5.163 -18.950 -12.781 1.00 39.94 226 TYR A C 1
ATOM 1868 O O . TYR A 1 226 ? 5.587 -19.679 -11.881 1.00 39.94 226 TYR A O 1
ATOM 1876 N N . SER A 1 227 ? 5.927 -18.626 -13.821 1.00 38.50 227 SER A N 1
ATOM 1877 C CA . SER A 1 227 ? 7.354 -18.904 -13.859 1.00 38.50 227 SER A CA 1
ATOM 1878 C C . SER A 1 227 ? 8.032 -17.723 -13.191 1.00 38.50 227 SER A C 1
ATOM 1880 O O . SER A 1 227 ? 8.354 -16.722 -13.829 1.00 38.50 227 SER A O 1
ATOM 1882 N N . TYR A 1 228 ? 8.203 -17.805 -11.868 1.00 48.84 228 TYR A N 1
ATOM 1883 C CA . TYR A 1 228 ? 9.127 -16.905 -11.189 1.00 48.84 228 TYR A CA 1
ATOM 1884 C C . TYR A 1 228 ? 10.448 -16.974 -11.957 1.00 48.84 228 TYR A C 1
ATOM 1886 O O . TYR A 1 228 ? 10.981 -18.080 -12.095 1.00 48.84 228 TYR A O 1
ATOM 1894 N N . PRO A 1 229 ? 10.977 -15.850 -12.477 1.00 51.62 229 PRO A N 1
ATOM 1895 C CA . PRO A 1 229 ? 12.221 -15.882 -13.224 1.00 51.62 229 PRO A CA 1
ATOM 1896 C C . PRO A 1 229 ? 13.256 -16.643 -12.400 1.00 51.62 229 PRO A C 1
ATOM 1898 O O . PRO A 1 229 ? 13.489 -16.287 -11.245 1.00 51.62 229 PRO A O 1
ATOM 1901 N N . ASN A 1 230 ? 13.843 -17.709 -12.955 1.00 49.66 230 ASN A N 1
ATOM 1902 C CA . ASN A 1 230 ? 14.765 -18.597 -12.232 1.00 49.66 230 ASN A CA 1
ATOM 1903 C C . ASN A 1 230 ? 15.853 -17.817 -11.467 1.00 49.66 230 ASN A C 1
ATOM 1905 O O . ASN A 1 230 ? 16.302 -18.238 -10.404 1.00 49.66 230 ASN A O 1
ATOM 1909 N N . PHE A 1 231 ? 16.234 -16.642 -11.974 1.00 50.88 231 PHE A N 1
ATOM 1910 C CA . PHE A 1 231 ? 17.121 -15.692 -11.311 1.00 50.88 231 PHE A CA 1
ATOM 1911 C C . PHE A 1 231 ? 16.578 -15.124 -9.982 1.00 50.88 231 PHE A C 1
ATOM 1913 O O . PHE A 1 231 ? 17.321 -15.081 -9.008 1.00 50.88 231 PHE A O 1
ATOM 1920 N N . LEU A 1 232 ? 15.300 -14.730 -9.897 1.00 52.75 232 LEU A N 1
ATOM 1921 C CA . LEU A 1 232 ? 14.680 -14.221 -8.663 1.00 52.75 232 LEU A CA 1
ATOM 1922 C C . LEU A 1 232 ? 14.618 -15.298 -7.584 1.00 52.75 232 LEU A C 1
ATOM 1924 O O . LEU A 1 232 ? 14.967 -15.025 -6.441 1.00 52.75 232 LEU A O 1
ATOM 1928 N N . VAL A 1 233 ? 14.251 -16.529 -7.956 1.00 54.25 233 VAL A N 1
ATOM 1929 C CA . VAL A 1 233 ? 14.272 -17.671 -7.031 1.00 54.25 233 VAL A CA 1
ATOM 1930 C C . VAL A 1 233 ? 15.698 -17.905 -6.534 1.00 54.25 233 VAL A C 1
ATOM 1932 O O . VAL A 1 233 ? 15.931 -17.869 -5.330 1.00 54.25 233 VAL A O 1
ATOM 1935 N N . ARG A 1 234 ? 16.680 -18.034 -7.437 1.00 53.00 234 ARG A N 1
ATOM 1936 C CA . ARG A 1 234 ? 18.103 -18.195 -7.073 1.00 53.00 234 ARG A CA 1
ATOM 1937 C C . ARG A 1 234 ? 18.604 -17.085 -6.148 1.00 53.00 234 ARG A C 1
ATOM 1939 O O . ARG A 1 234 ? 19.337 -17.357 -5.206 1.00 53.00 234 ARG A O 1
ATOM 1946 N N . MET A 1 235 ? 18.193 -15.845 -6.387 1.00 54.47 235 MET A N 1
ATOM 1947 C CA . MET A 1 235 ? 18.620 -14.693 -5.601 1.00 54.47 235 MET A CA 1
ATOM 1948 C C . MET A 1 235 ? 17.957 -14.639 -4.219 1.00 54.47 235 MET A C 1
ATOM 1950 O O . MET A 1 235 ? 18.643 -14.342 -3.249 1.00 54.47 235 MET A O 1
ATOM 1954 N N . ILE A 1 236 ? 16.669 -14.983 -4.101 1.00 54.09 236 ILE A N 1
ATOM 1955 C CA . ILE A 1 236 ? 15.998 -15.160 -2.802 1.00 54.09 236 ILE A CA 1
ATOM 1956 C C . ILE A 1 236 ? 16.690 -16.270 -2.008 1.00 54.09 236 ILE A C 1
ATOM 1958 O O . ILE A 1 236 ? 16.964 -16.093 -0.826 1.00 54.09 236 ILE A O 1
ATOM 1962 N N . PHE A 1 237 ? 17.026 -17.389 -2.658 1.00 48.16 237 PHE A N 1
ATOM 1963 C CA . PHE A 1 237 ? 17.753 -18.477 -2.009 1.00 48.16 237 PHE A CA 1
ATOM 1964 C C . PHE A 1 237 ? 19.157 -18.054 -1.557 1.00 48.16 237 PHE A C 1
ATOM 1966 O O . PHE A 1 237 ? 19.557 -18.368 -0.439 1.00 48.16 237 PHE A O 1
ATOM 1973 N N . ARG A 1 238 ? 19.888 -17.297 -2.382 1.00 48.47 238 ARG A N 1
ATOM 1974 C CA . ARG A 1 238 ? 21.194 -16.745 -2.007 1.00 48.47 238 ARG A CA 1
ATOM 1975 C C . ARG A 1 238 ? 21.100 -15.791 -0.819 1.00 48.47 238 ARG A C 1
ATOM 1977 O O . ARG A 1 238 ? 21.901 -15.895 0.097 1.00 48.47 238 ARG A O 1
ATOM 1984 N N . GLU A 1 239 ? 20.136 -14.878 -0.819 1.00 50.94 239 GLU A N 1
ATOM 1985 C CA . GLU A 1 239 ? 19.993 -13.865 0.236 1.00 50.94 239 GLU A CA 1
ATOM 1986 C C . GLU A 1 239 ? 19.463 -14.455 1.552 1.00 50.94 239 GLU A C 1
ATOM 1988 O O . GLU A 1 239 ? 19.927 -14.085 2.626 1.00 50.94 239 GLU A O 1
ATOM 1993 N N . LEU A 1 240 ? 18.522 -15.405 1.496 1.00 46.44 240 LEU A N 1
ATOM 1994 C CA . LEU A 1 240 ? 17.956 -16.027 2.699 1.00 46.44 240 LEU A CA 1
ATOM 1995 C C . LEU A 1 240 ? 18.834 -17.142 3.276 1.00 46.44 240 LEU A C 1
ATOM 1997 O O . LEU A 1 240 ? 18.808 -17.367 4.487 1.00 46.44 240 LEU A O 1
ATOM 2001 N N . TYR A 1 241 ? 19.583 -17.853 2.428 1.00 44.12 241 TYR A N 1
ATOM 2002 C CA . TYR A 1 241 ? 20.279 -19.085 2.813 1.00 44.12 241 TYR A CA 1
ATOM 2003 C C . TYR A 1 241 ? 21.774 -19.107 2.461 1.00 44.12 241 TYR A C 1
ATOM 2005 O O . TYR A 1 241 ? 22.434 -20.107 2.725 1.00 44.12 241 TYR A O 1
ATOM 2013 N N . GLY A 1 242 ? 22.330 -18.043 1.872 1.00 38.28 242 GLY A N 1
ATOM 2014 C CA . GLY A 1 242 ? 23.759 -17.944 1.549 1.00 38.28 242 GLY A CA 1
ATOM 2015 C C . GLY A 1 242 ? 24.231 -18.835 0.393 1.00 38.28 242 GLY A C 1
ATOM 2016 O O . GLY A 1 242 ? 25.434 -18.989 0.204 1.00 38.28 242 GLY A O 1
ATOM 2017 N N . PHE A 1 243 ? 23.322 -19.440 -0.379 1.00 43.38 243 PHE A N 1
ATOM 2018 C CA . PHE A 1 243 ? 23.680 -20.344 -1.478 1.00 43.38 243 PHE A CA 1
ATOM 2019 C C . PHE A 1 243 ? 24.080 -19.586 -2.752 1.00 43.38 243 PHE A C 1
ATOM 2021 O O . PHE A 1 243 ? 23.255 -18.890 -3.345 1.00 43.38 243 PHE A O 1
ATOM 2028 N N . ASP A 1 244 ? 25.320 -19.766 -3.216 1.00 41.47 244 ASP A N 1
ATOM 2029 C CA . ASP A 1 244 ? 25.790 -19.243 -4.503 1.00 41.47 244 ASP A CA 1
ATOM 2030 C C . ASP A 1 244 ? 25.681 -20.298 -5.620 1.00 41.47 244 ASP A C 1
ATOM 2032 O O . ASP A 1 244 ? 26.280 -21.374 -5.561 1.00 41.47 244 ASP A O 1
ATOM 2036 N N . ALA A 1 245 ? 24.914 -19.976 -6.663 1.00 40.09 245 ALA A N 1
ATOM 2037 C CA . ALA A 1 245 ? 24.645 -20.854 -7.802 1.00 40.09 245 ALA A CA 1
ATOM 2038 C C . ALA A 1 245 ? 25.864 -21.060 -8.727 1.00 40.09 245 ALA A C 1
ATOM 2040 O O . ALA A 1 245 ? 25.797 -21.883 -9.637 1.00 40.09 245 ALA A O 1
ATOM 2041 N N . SER A 1 246 ? 26.974 -20.347 -8.507 1.00 41.66 246 SER A N 1
ATOM 2042 C CA . SER A 1 246 ? 28.244 -20.528 -9.234 1.00 41.66 246 SER A CA 1
ATOM 2043 C C . SER A 1 246 ? 28.900 -21.900 -8.994 1.00 41.66 246 SER A C 1
ATOM 2045 O O . SER A 1 246 ? 29.674 -22.367 -9.823 1.00 41.66 246 SER A O 1
ATOM 2047 N N . THR A 1 247 ? 28.528 -22.591 -7.912 1.00 41.22 247 THR A N 1
ATOM 2048 C CA . THR A 1 247 ? 28.966 -23.966 -7.601 1.00 41.22 247 THR A CA 1
ATOM 2049 C C . THR A 1 247 ? 28.111 -25.052 -8.273 1.00 41.22 247 THR A C 1
ATOM 2051 O O . THR A 1 247 ? 28.384 -26.241 -8.125 1.00 41.22 247 THR A O 1
ATOM 2054 N N . MET A 1 248 ? 27.092 -24.676 -9.058 1.00 41.00 248 MET A N 1
ATOM 2055 C CA . MET A 1 248 ? 26.207 -25.605 -9.775 1.00 41.00 248 MET A CA 1
ATOM 2056 C C . MET A 1 248 ? 26.784 -26.048 -11.135 1.00 41.00 248 MET A C 1
ATOM 2058 O O . MET A 1 248 ? 26.110 -25.938 -12.159 1.00 41.00 248 MET A O 1
ATOM 2062 N N . SER A 1 249 ? 28.025 -26.544 -11.175 1.00 33.62 249 SER A N 1
ATOM 2063 C CA . SER A 1 249 ? 28.656 -27.027 -12.421 1.00 33.62 249 SER A CA 1
ATOM 2064 C C . SER A 1 249 ? 28.216 -28.429 -12.857 1.00 33.62 249 SER A C 1
ATOM 2066 O O . SER A 1 249 ? 28.563 -28.875 -13.945 1.00 33.62 249 SER A O 1
ATOM 2068 N N . ALA A 1 250 ? 27.383 -29.110 -12.081 1.00 34.81 250 ALA A N 1
ATOM 2069 C CA . ALA A 1 250 ? 26.679 -30.293 -12.539 1.00 34.81 250 ALA A CA 1
ATOM 2070 C C . ALA A 1 250 ? 25.208 -30.107 -12.205 1.00 34.81 250 ALA A C 1
ATOM 2072 O O . ALA A 1 250 ? 24.850 -29.810 -11.062 1.00 34.81 250 ALA A O 1
ATOM 2073 N N . TRP A 1 251 ? 24.349 -30.265 -13.206 1.00 36.81 251 TRP A N 1
ATOM 2074 C CA . TRP A 1 251 ? 22.919 -30.391 -12.993 1.00 36.81 251 TRP A CA 1
ATOM 2075 C C . TRP A 1 251 ? 22.681 -31.626 -12.124 1.00 36.81 251 TRP A C 1
ATOM 2077 O O . TRP A 1 251 ? 22.545 -32.738 -12.624 1.00 36.81 251 TRP A O 1
ATOM 2087 N N . HIS A 1 252 ? 22.687 -31.434 -10.804 1.00 37.91 252 HIS A N 1
ATOM 2088 C CA . HIS A 1 252 ? 22.356 -32.481 -9.854 1.00 37.91 252 HIS A CA 1
ATOM 2089 C C . HIS A 1 252 ? 20.965 -33.010 -10.241 1.00 37.91 252 HIS A C 1
ATOM 2091 O O . HIS A 1 252 ? 20.074 -32.189 -10.490 1.00 37.91 252 HIS A O 1
ATOM 2097 N N . PRO A 1 253 ? 20.734 -34.334 -10.283 1.00 34.59 253 PRO A N 1
ATOM 2098 C CA . PRO A 1 253 ? 19.446 -34.916 -10.673 1.00 34.59 253 PRO A CA 1
ATOM 2099 C C . PRO A 1 253 ? 18.259 -34.301 -9.920 1.00 34.59 253 PRO A C 1
ATOM 2101 O O . PRO A 1 253 ? 17.191 -34.103 -10.488 1.00 34.59 253 PRO A O 1
ATOM 2104 N N . LEU A 1 254 ? 18.486 -33.876 -8.672 1.00 36.56 254 LEU A N 1
ATOM 2105 C CA . LEU A 1 254 ? 17.532 -33.110 -7.866 1.00 36.56 254 LEU A CA 1
ATOM 2106 C C . LEU A 1 254 ? 17.129 -31.762 -8.469 1.00 36.56 254 LEU A C 1
ATOM 2108 O O . LEU A 1 254 ? 15.967 -31.415 -8.377 1.00 36.56 254 LEU A O 1
ATOM 2112 N N . VAL A 1 255 ? 18.018 -30.998 -9.102 1.00 39.19 255 VAL A N 1
ATOM 2113 C CA . VAL A 1 255 ? 17.689 -29.684 -9.688 1.00 39.19 255 VAL A CA 1
ATOM 2114 C C . VAL A 1 255 ? 16.913 -29.832 -10.998 1.00 39.19 255 VAL A C 1
ATOM 2116 O O . VAL A 1 255 ? 16.013 -29.039 -11.255 1.00 39.19 255 VAL A O 1
ATOM 2119 N N . VAL A 1 256 ? 17.205 -30.864 -11.797 1.00 37.16 256 VAL A N 1
ATOM 2120 C CA . VAL A 1 256 ? 16.420 -31.211 -13.000 1.00 37.16 256 VAL A CA 1
ATOM 2121 C C . VAL A 1 256 ? 15.054 -31.782 -12.609 1.00 37.16 256 VAL A C 1
ATOM 2123 O O . VAL A 1 256 ? 14.043 -31.436 -13.214 1.00 37.16 256 VAL A O 1
ATOM 2126 N N . PHE A 1 257 ? 14.999 -32.591 -11.547 1.00 37.81 257 PHE A N 1
ATOM 2127 C CA . PHE A 1 257 ? 13.752 -33.079 -10.956 1.00 37.81 257 PHE A CA 1
ATOM 2128 C C . PHE A 1 257 ? 12.919 -31.935 -10.363 1.00 37.81 257 PHE A C 1
ATOM 2130 O O . PHE A 1 257 ? 11.717 -31.867 -10.593 1.00 37.81 257 PHE A O 1
ATOM 2137 N N . LEU A 1 258 ? 13.558 -30.987 -9.672 1.00 39.12 258 LEU A N 1
ATOM 2138 C CA . LEU A 1 258 ? 12.933 -29.779 -9.138 1.00 39.12 258 LEU A CA 1
ATOM 2139 C C . LEU A 1 258 ? 12.449 -28.852 -10.252 1.00 39.12 258 LEU A C 1
ATOM 2141 O O . LEU A 1 258 ? 11.342 -28.339 -10.142 1.00 39.12 258 LEU A O 1
ATOM 2145 N N . SER A 1 259 ? 13.225 -28.650 -11.324 1.00 38.84 259 SER A N 1
ATOM 2146 C CA . SER A 1 259 ? 12.812 -27.793 -12.442 1.00 38.84 259 SER A CA 1
ATOM 2147 C C . SER A 1 259 ? 11.661 -28.412 -13.239 1.00 38.84 259 SER A C 1
ATOM 2149 O O . SER A 1 259 ? 10.717 -27.691 -13.550 1.00 38.84 259 SER A O 1
ATOM 2151 N N . ARG A 1 260 ? 11.659 -29.738 -13.458 1.00 37.22 260 ARG A N 1
ATOM 2152 C CA . ARG A 1 260 ? 10.524 -30.468 -14.054 1.00 37.22 260 ARG A CA 1
ATOM 2153 C C . ARG A 1 260 ? 9.293 -30.477 -13.141 1.00 37.22 260 ARG A C 1
ATOM 2155 O O . ARG A 1 260 ? 8.211 -30.133 -13.599 1.00 37.22 260 ARG A O 1
ATOM 2162 N N . MET A 1 261 ? 9.438 -30.725 -11.835 1.00 35.28 261 MET A N 1
ATOM 2163 C CA . MET A 1 261 ? 8.326 -30.611 -10.871 1.00 35.28 261 MET A CA 1
ATOM 2164 C C . MET A 1 261 ? 7.750 -29.191 -10.788 1.00 35.28 261 MET A C 1
ATOM 2166 O O . MET A 1 261 ? 6.535 -29.016 -10.669 1.00 35.28 261 MET A O 1
ATOM 2170 N N . LEU A 1 262 ? 8.608 -28.168 -10.842 1.00 41.06 262 LEU A N 1
ATOM 2171 C CA . LEU A 1 262 ? 8.205 -26.761 -10.843 1.00 41.06 262 LEU A CA 1
ATOM 2172 C C . LEU A 1 262 ? 7.456 -26.389 -12.129 1.00 41.06 262 LEU A C 1
ATOM 2174 O O . LEU A 1 262 ? 6.543 -25.564 -12.048 1.00 41.06 262 LEU A O 1
ATOM 2178 N N . GLN A 1 263 ? 7.819 -27.008 -13.258 1.00 39.91 263 GLN A N 1
ATOM 2179 C CA . GLN A 1 263 ? 7.225 -26.786 -14.576 1.00 39.91 263 GLN A CA 1
ATOM 2180 C C . GLN A 1 263 ? 5.953 -27.594 -14.837 1.00 39.91 263 GLN A C 1
ATOM 2182 O O . GLN A 1 263 ? 5.129 -27.097 -15.595 1.00 39.91 263 GLN A O 1
ATOM 2187 N N . GLU A 1 264 ? 5.760 -28.770 -14.225 1.00 34.06 264 GLU A N 1
ATOM 2188 C CA . GLU A 1 264 ? 4.657 -29.691 -14.561 1.00 34.06 264 GLU A CA 1
ATOM 2189 C C . GLU A 1 264 ? 3.477 -29.698 -13.568 1.00 34.06 264 GLU A C 1
ATOM 2191 O O . GLU A 1 264 ? 2.388 -30.135 -13.938 1.00 34.06 264 GLU A O 1
ATOM 2196 N N . THR A 1 265 ? 3.613 -29.130 -12.362 1.00 37.22 265 THR A N 1
ATOM 2197 C CA . THR A 1 265 ? 2.543 -29.167 -11.337 1.00 37.22 265 THR A CA 1
ATOM 2198 C C . THR A 1 265 ? 1.899 -27.805 -11.033 1.00 37.22 265 THR A C 1
ATOM 2200 O O . THR A 1 265 ? 2.592 -26.793 -10.871 1.00 37.22 265 THR A O 1
ATOM 2203 N N . ASP A 1 266 ? 0.568 -27.799 -10.860 1.00 42.38 266 ASP A N 1
ATOM 2204 C CA . ASP A 1 266 ? -0.277 -26.634 -10.503 1.00 42.38 266 ASP A CA 1
ATOM 2205 C C . ASP A 1 266 ? -0.179 -26.199 -9.027 1.00 42.38 266 ASP A C 1
ATOM 2207 O O . ASP A 1 266 ? -1.027 -25.478 -8.506 1.00 42.38 266 ASP A O 1
ATOM 2211 N N . LEU A 1 267 ? 0.878 -26.614 -8.328 1.00 41.47 267 LEU A N 1
ATOM 2212 C CA . LEU A 1 267 ? 1.101 -26.249 -6.932 1.00 41.47 267 LEU A CA 1
ATOM 2213 C C . LEU A 1 267 ? 1.688 -24.833 -6.810 1.00 41.47 267 LEU A C 1
ATOM 2215 O O . LEU A 1 267 ? 2.563 -24.423 -7.584 1.00 41.47 267 LEU A O 1
ATOM 2219 N N . SER A 1 268 ? 1.262 -24.095 -5.785 1.00 48.94 268 SER A N 1
ATOM 2220 C CA . SER A 1 268 ? 1.859 -22.808 -5.425 1.00 48.94 268 SER A CA 1
ATOM 2221 C C . SER A 1 268 ? 3.301 -22.985 -4.929 1.00 48.94 268 SER A C 1
ATOM 2223 O O . SER A 1 268 ? 3.690 -24.051 -4.446 1.00 48.94 268 SER A O 1
ATOM 2225 N N . LEU A 1 269 ? 4.125 -21.934 -5.016 1.00 43.09 269 LEU A N 1
ATOM 2226 C CA . LEU A 1 269 ? 5.536 -21.970 -4.597 1.00 43.09 269 LEU A CA 1
ATOM 2227 C C . LEU A 1 269 ? 5.698 -22.460 -3.140 1.00 43.09 269 LEU A C 1
ATOM 2229 O O . LEU A 1 269 ? 6.593 -23.245 -2.838 1.00 43.09 269 LEU A O 1
ATOM 2233 N N . LEU A 1 270 ? 4.779 -22.067 -2.254 1.00 42.06 270 LEU A N 1
ATOM 2234 C CA . LEU A 1 270 ? 4.718 -22.486 -0.848 1.00 42.06 270 LEU A CA 1
ATOM 2235 C C . LEU A 1 270 ? 4.370 -23.974 -0.674 1.00 42.06 270 LEU A C 1
ATOM 2237 O O . LEU A 1 270 ? 4.956 -24.649 0.174 1.00 42.06 270 LEU A O 1
ATOM 2241 N N . GLN A 1 271 ? 3.463 -24.510 -1.495 1.00 43.81 271 GLN A N 1
ATOM 2242 C CA . GLN A 1 271 ? 3.139 -25.941 -1.504 1.00 43.81 271 GLN A CA 1
ATOM 2243 C C . GLN A 1 271 ? 4.321 -26.772 -2.009 1.00 43.81 271 GLN A C 1
ATOM 2245 O O . GLN A 1 271 ? 4.624 -27.822 -1.444 1.00 43.81 271 GLN A O 1
ATOM 2250 N N . LYS A 1 272 ? 5.048 -26.256 -3.005 1.00 49.81 272 LYS A N 1
ATOM 2251 C CA . LYS A 1 272 ? 6.266 -26.877 -3.533 1.00 49.81 272 LYS A CA 1
ATOM 2252 C C . LYS A 1 272 ? 7.377 -26.908 -2.473 1.00 49.81 272 LYS A C 1
ATOM 2254 O O . LYS A 1 272 ? 7.961 -27.961 -2.250 1.00 49.81 272 LYS A O 1
ATOM 2259 N N . PHE A 1 273 ? 7.588 -25.829 -1.716 1.00 48.22 273 PHE A N 1
ATOM 2260 C CA . PHE A 1 273 ? 8.503 -25.822 -0.559 1.00 48.22 273 PHE A CA 1
ATOM 2261 C C . PHE A 1 273 ? 8.093 -26.804 0.553 1.00 48.22 273 PHE A C 1
ATOM 2263 O O . PHE A 1 273 ? 8.943 -27.505 1.103 1.00 48.22 273 PHE A O 1
ATOM 2270 N N . SER A 1 274 ? 6.796 -26.885 0.875 1.00 45.53 274 SER A N 1
ATOM 2271 C CA . SER A 1 274 ? 6.286 -27.829 1.881 1.00 45.53 274 SER A CA 1
ATOM 2272 C C . SER A 1 274 ? 6.500 -29.289 1.468 1.00 45.53 274 SER A C 1
ATOM 2274 O O . SER A 1 274 ? 6.864 -30.115 2.304 1.00 45.53 274 SER A O 1
ATOM 2276 N N . LEU A 1 275 ? 6.324 -29.602 0.182 1.00 42.25 275 LEU A N 1
ATOM 2277 C CA . LEU A 1 275 ? 6.529 -30.938 -0.374 1.00 42.25 275 LEU A CA 1
ATOM 2278 C C . LEU A 1 275 ? 8.001 -31.371 -0.276 1.00 42.25 275 LEU A C 1
ATOM 2280 O O . LEU A 1 275 ? 8.289 -32.483 0.156 1.00 42.25 275 LEU A O 1
ATOM 2284 N N . LEU A 1 276 ? 8.937 -30.469 -0.583 1.00 43.59 276 LEU A N 1
ATOM 2285 C CA . LEU A 1 276 ? 10.379 -30.741 -0.516 1.00 43.59 276 LEU A CA 1
ATOM 2286 C C . LEU A 1 276 ? 10.894 -30.965 0.907 1.00 43.59 276 LEU A C 1
ATOM 2288 O O . LEU A 1 276 ? 11.784 -31.787 1.118 1.00 43.59 276 LEU A O 1
ATOM 2292 N N . TRP A 1 277 ? 10.294 -30.285 1.884 1.00 43.22 277 TRP A N 1
ATOM 2293 C CA . TRP A 1 277 ? 10.543 -30.541 3.301 1.00 43.22 277 TRP A CA 1
ATOM 2294 C C . TRP A 1 277 ? 9.981 -31.904 3.741 1.00 43.22 277 TRP A C 1
ATOM 2296 O O . TRP A 1 277 ? 10.649 -32.648 4.455 1.00 43.22 277 TRP A O 1
ATOM 2306 N N . ARG A 1 278 ? 8.758 -32.262 3.316 1.00 41.44 278 ARG A N 1
ATOM 2307 C CA . ARG A 1 278 ? 8.097 -33.532 3.689 1.00 41.44 278 ARG A CA 1
ATOM 2308 C C . ARG A 1 278 ? 8.752 -34.768 3.070 1.00 41.44 278 ARG A C 1
ATOM 2310 O O . ARG A 1 278 ? 8.707 -35.827 3.683 1.00 41.44 278 ARG A O 1
ATOM 2317 N N . LEU A 1 279 ? 9.356 -34.633 1.891 1.00 38.16 279 LEU A N 1
ATOM 2318 C CA . LEU A 1 279 ? 10.063 -35.713 1.195 1.00 38.16 279 LEU A CA 1
ATOM 2319 C C . LEU A 1 279 ? 11.507 -35.922 1.690 1.00 38.16 279 LEU A C 1
ATOM 2321 O O . LEU A 1 279 ? 12.216 -36.753 1.136 1.00 38.16 279 LEU A O 1
ATOM 2325 N N . GLY A 1 280 ? 11.963 -35.174 2.705 1.00 31.94 280 GLY A N 1
ATOM 2326 C CA . GLY A 1 280 ? 13.303 -35.339 3.290 1.00 31.94 280 GLY A CA 1
ATOM 2327 C C . GLY A 1 280 ? 14.459 -34.911 2.378 1.00 31.94 280 GLY A C 1
ATOM 2328 O O . GLY A 1 280 ? 15.613 -35.187 2.675 1.00 31.94 280 GLY A O 1
ATOM 2329 N N . ILE A 1 281 ? 14.160 -34.224 1.273 1.00 38.44 281 ILE A N 1
ATOM 2330 C CA . ILE A 1 281 ? 15.134 -33.803 0.254 1.00 38.44 281 ILE A CA 1
ATOM 2331 C C . ILE A 1 281 ? 15.985 -32.617 0.742 1.00 38.44 281 ILE A C 1
ATOM 2333 O O . ILE A 1 281 ? 17.115 -32.424 0.296 1.00 38.44 281 ILE A O 1
ATOM 2337 N N . ILE A 1 282 ? 15.445 -31.815 1.663 1.00 37.78 282 ILE A N 1
ATOM 2338 C CA . ILE A 1 282 ? 16.130 -30.679 2.284 1.00 37.78 282 ILE A CA 1
ATOM 2339 C C . ILE A 1 282 ? 16.373 -31.019 3.759 1.00 37.78 282 ILE A C 1
ATOM 2341 O O . ILE A 1 282 ? 15.476 -30.873 4.589 1.00 37.78 282 ILE A O 1
ATOM 2345 N N . GLU A 1 283 ? 17.592 -31.439 4.106 1.00 33.75 283 GLU A N 1
ATOM 2346 C CA . GLU A 1 283 ? 18.035 -31.517 5.502 1.00 33.75 283 GLU A CA 1
ATOM 2347 C C . GLU A 1 283 ? 18.600 -30.166 5.951 1.00 33.75 283 GLU A C 1
ATOM 2349 O O . GLU A 1 283 ? 19.692 -29.747 5.562 1.00 33.75 283 GLU A O 1
ATOM 2354 N N . CYS A 1 284 ? 17.869 -29.463 6.814 1.00 36.34 284 CYS A N 1
ATOM 2355 C CA . CYS A 1 284 ? 18.407 -28.288 7.487 1.00 36.34 284 CYS A CA 1
ATOM 2356 C C . CYS A 1 284 ? 19.237 -28.756 8.695 1.00 36.34 284 CYS A C 1
ATOM 2358 O O . CYS A 1 284 ? 18.679 -29.222 9.692 1.00 36.34 284 CYS A O 1
ATOM 2360 N N . LYS A 1 285 ? 20.575 -28.665 8.614 1.00 30.31 285 LYS A N 1
ATOM 2361 C CA . LYS A 1 285 ? 21.475 -29.019 9.728 1.00 30.31 285 LYS A CA 1
ATOM 2362 C C . LYS A 1 285 ? 21.055 -28.278 11.007 1.00 30.31 285 LYS A C 1
ATOM 2364 O O . LYS A 1 285 ? 21.018 -27.047 11.052 1.00 30.31 285 LYS A O 1
ATOM 2369 N N . ARG A 1 286 ? 20.780 -29.053 12.066 1.00 33.41 286 ARG A N 1
ATOM 2370 C CA . ARG A 1 286 ? 20.274 -28.614 13.386 1.00 33.41 286 ARG A CA 1
ATOM 2371 C C . ARG A 1 286 ? 21.024 -27.428 14.010 1.00 33.41 286 ARG A C 1
ATOM 2373 O O . ARG A 1 286 ? 20.421 -26.686 14.780 1.00 33.41 286 ARG A O 1
ATOM 2380 N N . SER A 1 287 ? 22.302 -27.230 13.695 1.00 32.06 287 SER A N 1
ATOM 2381 C CA . SER A 1 287 ? 23.132 -26.175 14.286 1.00 32.06 287 SER A CA 1
ATOM 2382 C C . SER A 1 287 ? 22.851 -24.766 13.749 1.00 32.06 287 SER A C 1
ATOM 2384 O O . SER A 1 287 ? 23.172 -23.800 14.432 1.00 32.06 287 SER A O 1
ATOM 2386 N N . PHE A 1 288 ? 22.203 -24.615 12.586 1.00 34.53 288 PHE A N 1
ATOM 2387 C CA . PHE A 1 288 ? 21.915 -23.289 12.013 1.00 34.53 288 PHE A CA 1
ATOM 2388 C C . PHE A 1 288 ? 20.570 -22.699 12.484 1.00 34.53 288 PHE A C 1
ATOM 2390 O O . PHE A 1 288 ? 20.360 -21.488 12.466 1.00 34.53 288 PHE A O 1
ATOM 2397 N N . VAL A 1 289 ? 19.654 -23.546 12.963 1.00 37.75 289 VAL A N 1
ATOM 2398 C CA . VAL A 1 289 ? 18.291 -23.147 13.365 1.00 37.75 289 VAL A CA 1
ATOM 2399 C C . VAL A 1 289 ? 18.250 -22.565 14.788 1.00 37.75 289 VAL A C 1
ATOM 2401 O O . VAL A 1 289 ? 17.364 -21.771 15.110 1.00 37.75 289 VAL A O 1
ATOM 2404 N N . ALA A 1 290 ? 19.224 -22.907 15.638 1.00 33.09 290 ALA A N 1
ATOM 2405 C CA . ALA A 1 290 ? 19.173 -22.615 17.070 1.00 33.09 290 ALA A CA 1
ATOM 2406 C C . ALA A 1 290 ? 19.345 -21.126 17.438 1.00 33.09 290 ALA A C 1
ATOM 2408 O O . ALA A 1 290 ? 18.802 -20.708 18.457 1.00 33.09 290 ALA A O 1
ATOM 2409 N N . SER A 1 291 ? 20.030 -20.308 16.628 1.00 34.88 291 SER A N 1
ATOM 2410 C CA . SER A 1 291 ? 20.344 -18.915 17.002 1.00 34.88 291 SER A CA 1
ATOM 2411 C C . SER A 1 291 ? 19.519 -17.836 16.287 1.00 34.88 291 SER A C 1
ATOM 2413 O O . SER A 1 291 ? 19.459 -16.714 16.781 1.00 34.88 291 SER A O 1
ATOM 2415 N N . ARG A 1 292 ? 18.843 -18.137 15.163 1.00 37.97 292 ARG A N 1
ATOM 2416 C CA . ARG A 1 292 ? 18.077 -17.124 14.391 1.00 37.97 292 ARG A CA 1
ATOM 2417 C C . ARG A 1 292 ? 16.628 -17.480 14.038 1.00 37.97 292 ARG A C 1
ATOM 2419 O O . ARG A 1 292 ? 15.920 -16.629 13.513 1.00 37.97 292 ARG A O 1
ATOM 2426 N N . LEU A 1 293 ? 16.145 -18.682 14.367 1.00 40.50 293 LEU A N 1
ATOM 2427 C CA . LEU A 1 293 ? 14.759 -19.116 14.091 1.00 40.50 293 LEU A CA 1
ATOM 2428 C C . LEU A 1 293 ? 14.003 -19.609 15.341 1.00 40.50 293 LEU A C 1
ATOM 2430 O O . LEU A 1 293 ? 12.960 -20.259 15.237 1.00 40.50 293 LEU A O 1
ATOM 2434 N N . HIS A 1 294 ? 14.485 -19.261 16.537 1.00 35.19 294 HIS A N 1
ATOM 2435 C CA . HIS A 1 294 ? 13.950 -19.732 17.819 1.00 35.19 294 HIS A CA 1
ATOM 2436 C C . HIS A 1 294 ? 12.423 -19.533 18.036 1.00 35.19 294 HIS A C 1
ATOM 2438 O O . HIS A 1 294 ? 11.817 -20.388 18.688 1.00 35.19 294 HIS A O 1
ATOM 2444 N N . PRO A 1 295 ? 11.727 -18.525 17.460 1.00 37.00 295 PRO A N 1
ATOM 2445 C CA . PRO A 1 295 ? 10.268 -18.436 17.603 1.00 37.00 295 PRO A CA 1
ATOM 2446 C C . PRO A 1 295 ? 9.494 -19.437 16.725 1.00 37.00 295 PRO A C 1
ATOM 2448 O O . PRO A 1 295 ? 8.427 -19.906 17.119 1.00 37.00 295 PRO A O 1
ATOM 2451 N N . PHE A 1 296 ? 10.033 -19.818 15.563 1.00 34.72 296 PHE A N 1
ATOM 2452 C CA . PHE A 1 296 ? 9.371 -20.728 14.619 1.00 34.72 296 PHE A CA 1
ATOM 2453 C C . PHE A 1 296 ? 9.462 -22.196 15.038 1.00 34.72 296 PHE A C 1
ATOM 2455 O O . PHE A 1 296 ? 8.528 -22.975 14.838 1.00 34.72 296 PHE A O 1
ATOM 2462 N N . TYR A 1 297 ? 10.569 -22.565 15.683 1.00 32.16 297 TYR A N 1
ATOM 2463 C CA . TYR A 1 297 ? 10.850 -23.942 16.085 1.00 32.16 297 TYR A CA 1
ATOM 2464 C C . TYR A 1 297 ? 9.898 -24.457 17.186 1.00 32.16 297 TYR A C 1
ATOM 2466 O O . TYR A 1 297 ? 9.535 -25.635 17.202 1.00 32.16 297 TYR A O 1
ATOM 2474 N N . ARG A 1 298 ? 9.416 -23.578 18.084 1.00 34.09 298 ARG A N 1
ATOM 2475 C CA . ARG A 1 298 ? 8.459 -23.952 19.149 1.00 34.09 298 ARG A CA 1
ATOM 2476 C C . ARG A 1 298 ? 7.036 -24.197 18.635 1.00 34.09 298 ARG A C 1
ATOM 2478 O O . ARG A 1 298 ? 6.340 -25.046 19.189 1.00 34.09 298 ARG A O 1
ATOM 2485 N N . ILE A 1 299 ? 6.619 -23.510 17.570 1.00 37.84 299 ILE A N 1
ATOM 2486 C CA . ILE A 1 299 ? 5.270 -23.643 16.989 1.00 37.84 299 ILE A CA 1
ATOM 2487 C C . ILE A 1 299 ? 5.128 -24.977 16.244 1.00 37.84 299 ILE A C 1
ATOM 2489 O O . ILE A 1 299 ? 4.105 -25.650 16.361 1.00 37.84 299 ILE A O 1
ATOM 2493 N N . ILE A 1 300 ? 6.185 -25.409 15.551 1.00 33.91 300 ILE A N 1
ATOM 2494 C CA . ILE A 1 300 ? 6.193 -26.677 14.810 1.00 33.91 300 ILE A CA 1
ATOM 2495 C C . ILE A 1 300 ? 6.219 -27.879 15.772 1.00 33.91 300 ILE A C 1
ATOM 2497 O O . ILE A 1 300 ? 5.501 -28.852 15.548 1.00 33.91 300 ILE A O 1
ATOM 2501 N N . LYS A 1 301 ? 6.957 -27.797 16.892 1.00 28.47 301 LYS A N 1
ATOM 2502 C CA . LYS A 1 301 ? 7.042 -28.898 17.871 1.00 28.47 301 LYS A CA 1
ATOM 2503 C C . LYS A 1 301 ? 5.734 -29.124 18.651 1.00 28.47 301 LYS A C 1
ATOM 2505 O O . LYS A 1 301 ? 5.414 -30.269 18.942 1.00 28.47 301 LYS A O 1
ATOM 2510 N N . LYS A 1 302 ? 4.956 -28.068 18.946 1.00 31.98 302 LYS A N 1
ATOM 2511 C CA . LYS A 1 302 ? 3.655 -28.188 19.645 1.00 31.98 302 LYS A CA 1
ATOM 2512 C C . LYS A 1 302 ? 2.509 -28.670 18.747 1.00 31.98 302 LYS A C 1
ATOM 2514 O O . LYS A 1 302 ? 1.609 -29.334 19.244 1.00 31.98 302 LYS A O 1
ATOM 2519 N N . ARG A 1 303 ? 2.529 -28.361 17.442 1.00 33.31 303 ARG A N 1
ATOM 2520 C CA . ARG A 1 303 ? 1.462 -28.779 16.510 1.00 33.31 303 ARG A CA 1
ATOM 2521 C C . ARG A 1 303 ? 1.562 -30.234 16.042 1.00 33.31 303 ARG A C 1
ATOM 2523 O O . ARG A 1 303 ? 0.572 -30.751 15.546 1.00 33.31 303 ARG A O 1
ATOM 2530 N N . PHE A 1 304 ? 2.701 -30.901 16.229 1.00 32.25 304 PHE A N 1
ATOM 2531 C CA . PHE A 1 304 ? 2.886 -32.293 15.792 1.00 32.25 304 PHE A CA 1
ATOM 2532 C C . PHE A 1 304 ? 2.869 -33.349 16.907 1.00 32.25 304 PHE A C 1
ATOM 2534 O O . PHE A 1 304 ? 2.791 -34.532 16.593 1.00 32.25 304 PHE A O 1
ATOM 2541 N N . THR A 1 305 ? 2.834 -32.969 18.189 1.00 31.38 305 THR A N 1
ATOM 2542 C CA . THR A 1 305 ? 2.449 -33.900 19.273 1.00 31.38 305 THR A CA 1
ATOM 2543 C C . THR A 1 305 ? 0.944 -34.175 19.332 1.00 31.38 305 THR A C 1
ATOM 2545 O O . THR A 1 305 ? 0.543 -35.060 20.064 1.00 31.38 305 THR A O 1
ATOM 2548 N N . ALA A 1 306 ? 0.121 -33.464 18.552 1.00 33.00 306 ALA A N 1
ATOM 2549 C CA . ALA A 1 306 ? -1.325 -33.700 18.439 1.00 33.00 306 ALA A CA 1
ATOM 2550 C C . ALA A 1 306 ? -1.722 -34.474 17.162 1.00 33.00 306 ALA A C 1
ATOM 2552 O O . ALA A 1 306 ? -2.892 -34.523 16.807 1.00 33.00 306 ALA A O 1
ATOM 2553 N N . PHE A 1 307 ? -0.748 -35.032 16.432 1.00 31.92 307 PHE A N 1
ATOM 2554 C CA . PHE A 1 307 ? -0.994 -35.871 15.246 1.00 31.92 307 PHE A CA 1
ATOM 2555 C C . PHE A 1 307 ? -0.301 -37.243 15.325 1.00 31.92 307 PHE A C 1
ATOM 2557 O O . PHE A 1 307 ? -0.184 -37.961 14.332 1.00 31.92 307 PHE A O 1
ATOM 2564 N N . ARG A 1 308 ? 0.145 -37.619 16.527 1.00 34.16 308 ARG A N 1
ATOM 2565 C CA . ARG A 1 308 ? 0.411 -39.001 16.927 1.00 34.16 308 ARG A CA 1
ATOM 2566 C C . ARG A 1 308 ? -0.205 -39.182 18.317 1.00 34.16 308 ARG A C 1
ATOM 2568 O O . ARG A 1 308 ? 0.338 -38.610 19.258 1.00 34.16 308 ARG A O 1
ATOM 2575 N N . ALA A 1 309 ? -1.252 -40.009 18.375 1.00 29.89 309 ALA A N 1
ATOM 2576 C CA . ALA A 1 309 ? -2.179 -40.269 19.487 1.00 29.89 309 ALA A CA 1
ATOM 2577 C C . ALA A 1 309 ? -3.312 -39.245 19.626 1.00 29.89 309 ALA A C 1
ATOM 2579 O O . ALA A 1 309 ? -3.023 -38.056 19.887 1.00 29.89 309 ALA A O 1
#

InterPro domains:
  IPR000863 Sulfotransferase domain [PF00685] (56-193)
  IPR027417 P-loop containing nucleoside triphosphate hydrolase [G3DSA:3.40.50.300] (6-216)
  IPR027417 P-loop containing nucleoside triphosphate hydrolase [SSF52540] (44-216)

Organism: NCBI:txid1802701